Protein AF-A0A373VQF4-F1 (afdb_monomer_lite)

Structure (mmCIF, N/CA/C/O backbone):
data_AF-A0A373VQF4-F1
#
_entry.id   AF-A0A373VQF4-F1
#
loop_
_atom_site.group_PDB
_atom_site.id
_atom_site.type_symbol
_atom_site.label_atom_id
_atom_site.label_alt_id
_atom_site.label_comp_id
_atom_site.label_asym_id
_atom_site.label_entity_id
_atom_site.label_seq_id
_atom_site.pdbx_PDB_ins_code
_atom_site.Cartn_x
_atom_site.Cartn_y
_atom_site.Cartn_z
_atom_site.occupancy
_atom_site.B_iso_or_equiv
_atom_site.auth_seq_id
_atom_site.auth_comp_id
_atom_site.auth_asym_id
_atom_site.auth_atom_id
_atom_site.pdbx_PDB_model_num
ATOM 1 N N . MET A 1 1 ? 34.374 42.450 -34.327 1.00 39.16 1 MET A N 1
ATOM 2 C CA . MET A 1 1 ? 34.492 41.601 -33.119 1.00 39.16 1 MET A CA 1
ATOM 3 C C . MET A 1 1 ? 33.169 40.909 -32.715 1.00 39.16 1 MET A C 1
ATOM 5 O O . MET A 1 1 ? 33.020 40.541 -31.567 1.00 39.16 1 MET A O 1
ATOM 9 N N . PHE A 1 2 ? 32.215 40.661 -33.633 1.00 36.59 2 PHE A N 1
ATOM 10 C CA . PHE A 1 2 ? 30.869 40.136 -33.285 1.00 36.59 2 PHE A CA 1
ATOM 11 C C . PHE A 1 2 ? 30.451 38.847 -34.026 1.00 36.59 2 PHE A C 1
ATOM 13 O O . PHE A 1 2 ? 29.304 38.412 -33.944 1.00 36.59 2 PHE A O 1
ATOM 20 N N . ARG A 1 3 ? 31.378 38.209 -34.754 1.00 29.28 3 ARG A N 1
ATOM 21 C CA . ARG A 1 3 ? 31.129 36.941 -35.473 1.00 29.28 3 ARG A CA 1
ATOM 22 C C . ARG A 1 3 ? 31.629 35.690 -34.738 1.00 29.28 3 ARG A C 1
ATOM 24 O O . ARG A 1 3 ? 31.178 34.600 -35.061 1.00 29.28 3 ARG A O 1
ATOM 31 N N . TRP A 1 4 ? 32.490 35.844 -33.730 1.00 29.06 4 TRP A N 1
ATOM 32 C CA . TRP A 1 4 ? 33.035 34.728 -32.943 1.00 29.06 4 TRP A CA 1
ATOM 33 C C . TRP A 1 4 ? 32.180 34.370 -31.713 1.00 29.06 4 TRP A C 1
ATOM 35 O O . TRP A 1 4 ? 32.077 33.197 -31.372 1.00 29.06 4 TRP A O 1
ATOM 45 N N . ALA A 1 5 ? 31.469 35.336 -31.119 1.00 32.75 5 ALA A N 1
ATOM 46 C CA . ALA A 1 5 ? 30.633 35.106 -29.934 1.00 32.75 5 ALA A CA 1
ATOM 47 C C . ALA A 1 5 ? 29.388 34.231 -30.203 1.00 32.75 5 ALA A C 1
ATOM 49 O O . ALA A 1 5 ? 28.955 33.488 -29.329 1.00 32.75 5 ALA A O 1
ATOM 50 N N . ARG A 1 6 ? 28.837 34.247 -31.428 1.00 31.05 6 ARG A N 1
ATOM 51 C CA . ARG A 1 6 ? 27.674 33.412 -31.792 1.00 31.05 6 ARG A CA 1
ATOM 52 C C . ARG A 1 6 ? 28.012 31.934 -32.011 1.00 31.05 6 ARG A C 1
ATOM 54 O O . ARG A 1 6 ? 27.158 31.090 -31.777 1.00 31.05 6 ARG A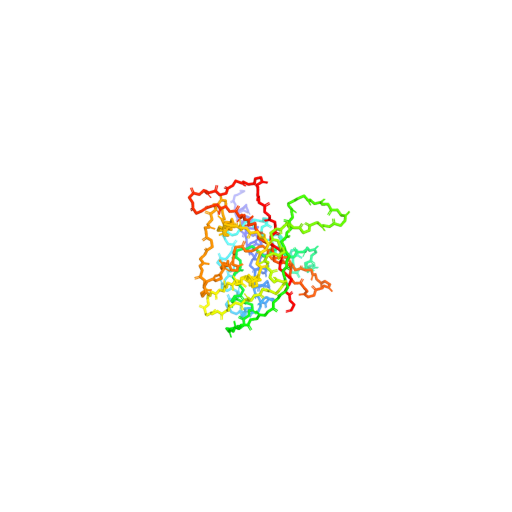 O 1
ATOM 61 N N . LYS A 1 7 ? 29.245 31.608 -32.419 1.00 35.50 7 LYS A N 1
ATOM 62 C CA . LYS A 1 7 ? 29.677 30.209 -32.590 1.00 35.50 7 LYS A CA 1
ATOM 63 C C . LYS A 1 7 ? 29.904 29.518 -31.241 1.00 35.50 7 LYS A C 1
ATOM 65 O O . LYS A 1 7 ? 29.550 28.358 -31.098 1.00 35.50 7 LYS A O 1
ATOM 70 N N . ALA A 1 8 ? 30.430 30.243 -30.251 1.00 34.53 8 ALA A N 1
ATOM 71 C CA . ALA A 1 8 ? 30.666 29.713 -28.908 1.00 34.53 8 ALA A CA 1
ATOM 72 C C . ALA A 1 8 ? 29.359 29.425 -28.143 1.00 34.53 8 ALA A C 1
ATOM 74 O O . ALA A 1 8 ? 29.249 28.385 -27.504 1.00 34.53 8 ALA A O 1
ATOM 75 N N . LEU A 1 9 ? 28.343 30.289 -28.273 1.00 38.09 9 LEU A N 1
ATOM 76 C CA . LEU A 1 9 ? 27.040 30.091 -27.620 1.00 38.09 9 LEU A CA 1
ATOM 77 C C . LEU A 1 9 ? 26.254 28.898 -28.206 1.00 38.09 9 LEU A C 1
ATOM 79 O O . LEU A 1 9 ? 25.601 28.168 -27.467 1.00 38.09 9 LEU A O 1
ATOM 83 N N . GLY A 1 10 ? 26.358 28.667 -29.522 1.00 37.56 10 GLY A N 1
ATOM 84 C CA . GLY A 1 10 ? 25.774 27.494 -30.193 1.00 37.56 10 GLY A CA 1
ATOM 85 C C . GLY A 1 10 ? 26.488 26.171 -29.878 1.00 37.56 10 GLY A C 1
ATOM 86 O O . GLY A 1 10 ? 25.874 25.113 -29.917 1.00 37.56 10 GLY A O 1
ATOM 87 N N . LEU A 1 11 ? 27.781 26.224 -29.541 1.00 41.25 11 LEU A N 1
ATOM 88 C CA . LEU A 1 11 ? 28.554 25.054 -29.108 1.00 41.25 11 LEU A CA 1
ATOM 89 C C . LEU A 1 11 ? 28.259 24.684 -27.649 1.00 41.25 11 LEU A C 1
ATOM 91 O O . LEU A 1 11 ? 28.109 23.508 -27.352 1.00 41.25 11 LEU A O 1
ATOM 95 N N . LEU A 1 12 ? 28.123 25.670 -26.755 1.00 42.12 12 LEU A N 1
ATOM 96 C CA . LEU A 1 12 ? 27.756 25.435 -25.350 1.00 42.12 12 LEU A CA 1
ATOM 97 C C . LEU A 1 12 ? 26.348 24.834 -25.221 1.00 42.12 12 LEU A C 1
ATOM 99 O O . LEU A 1 12 ? 26.176 23.833 -24.536 1.00 42.12 12 LEU A O 1
ATOM 103 N N . THR A 1 13 ? 25.377 25.371 -25.966 1.00 49.22 13 THR A N 1
ATOM 104 C CA . THR A 1 13 ? 24.003 24.836 -26.005 1.00 49.22 13 THR A CA 1
ATOM 105 C C . THR A 1 13 ? 23.923 23.448 -26.649 1.00 49.22 13 THR A C 1
ATOM 107 O O . THR A 1 13 ? 23.168 22.606 -26.177 1.00 49.22 13 THR A O 1
ATOM 110 N N . GLY A 1 14 ? 24.731 23.159 -27.678 1.00 51.09 14 GLY A N 1
ATOM 111 C CA . GLY A 1 14 ? 24.775 21.834 -28.312 1.00 51.09 14 GLY A CA 1
ATOM 112 C C . GLY A 1 14 ? 25.429 20.741 -27.455 1.00 51.09 14 GLY A C 1
ATOM 113 O O . GLY A 1 14 ? 24.992 19.593 -27.493 1.00 51.09 14 GLY A O 1
ATOM 114 N N . VAL A 1 15 ? 26.449 21.085 -26.661 1.00 54.16 15 VAL A N 1
ATOM 115 C CA . VAL A 1 15 ? 27.131 20.142 -25.751 1.00 54.16 15 VAL A CA 1
ATOM 116 C C . VAL A 1 15 ? 26.256 19.813 -24.539 1.00 54.16 15 VAL A C 1
ATOM 118 O O . VAL A 1 15 ? 26.199 18.660 -24.118 1.00 54.16 15 VAL A O 1
ATOM 121 N N . GLU A 1 16 ? 25.524 20.797 -24.018 1.00 55.59 16 GLU A N 1
ATOM 122 C CA . GLU A 1 16 ? 24.571 20.607 -22.922 1.00 55.59 16 GLU A CA 1
ATOM 123 C C . GLU A 1 16 ? 23.336 19.800 -23.363 1.00 55.59 16 GLU A C 1
ATOM 125 O O . GLU A 1 16 ? 22.899 18.898 -22.648 1.00 55.59 16 GLU A O 1
ATOM 130 N N . CYS A 1 17 ? 22.838 20.036 -24.583 1.00 58.56 17 CYS A N 1
ATOM 131 C CA . CYS A 1 17 ? 21.775 19.238 -25.204 1.00 58.56 17 CYS A CA 1
ATOM 132 C C . CYS A 1 17 ? 22.215 17.778 -25.404 1.00 58.56 17 CYS A C 1
ATOM 134 O O . CYS A 1 17 ? 21.507 16.861 -25.005 1.00 58.56 17 CYS A O 1
ATOM 136 N N . GLY A 1 18 ? 23.428 17.559 -25.931 1.00 63.81 18 GLY A N 1
ATOM 137 C CA . GLY A 1 18 ? 23.978 16.217 -26.147 1.00 63.81 18 GLY A CA 1
ATOM 138 C C . GLY A 1 18 ? 24.208 15.430 -24.855 1.00 63.81 18 GLY A C 1
ATOM 139 O O . GLY A 1 18 ? 23.952 14.230 -24.818 1.00 63.81 18 GLY A O 1
ATOM 140 N N . TYR A 1 19 ? 24.640 16.095 -23.780 1.00 75.25 19 TYR A N 1
ATOM 141 C CA . TYR A 1 19 ? 24.805 15.452 -22.474 1.00 75.25 19 TYR A CA 1
ATOM 142 C C . TYR A 1 19 ? 23.465 14.977 -21.903 1.00 75.25 19 TYR A C 1
ATOM 144 O O . TYR A 1 19 ? 23.340 13.832 -21.482 1.00 75.25 19 TYR A O 1
ATOM 152 N N . ARG A 1 20 ? 22.441 15.835 -21.943 1.00 82.31 20 ARG A N 1
ATOM 153 C CA . ARG A 1 20 ? 21.094 15.506 -21.454 1.00 82.31 20 ARG A CA 1
ATOM 154 C C . ARG A 1 20 ? 20.441 14.406 -22.287 1.00 82.31 20 ARG A C 1
ATOM 156 O O . ARG A 1 20 ? 19.848 13.494 -21.711 1.00 82.31 20 ARG A O 1
ATOM 163 N N . HIS A 1 21 ? 20.601 14.479 -23.607 1.00 85.81 21 HIS A N 1
ATOM 164 C CA . HIS A 1 21 ? 20.157 13.453 -24.542 1.00 85.81 21 HIS A CA 1
ATOM 165 C C . HIS A 1 21 ? 20.709 12.083 -24.160 1.00 85.81 21 HIS A C 1
ATOM 167 O O . HIS A 1 21 ? 19.970 11.116 -23.999 1.00 85.81 21 HIS A O 1
ATOM 173 N N . GLU A 1 22 ? 22.027 12.013 -23.990 1.00 81.00 22 GLU A N 1
ATOM 174 C CA . GLU A 1 22 ? 22.720 10.759 -23.744 1.00 81.00 22 GLU A CA 1
ATOM 175 C C . GLU A 1 22 ? 22.360 10.194 -22.366 1.00 81.00 22 GLU A C 1
ATOM 177 O O . GLU A 1 22 ? 22.073 9.005 -22.254 1.00 81.00 22 GLU A O 1
ATOM 182 N N . THR A 1 23 ? 22.247 11.048 -21.345 1.00 81.81 23 THR A N 1
ATOM 183 C CA . THR A 1 23 ? 21.771 10.657 -20.012 1.00 81.81 23 THR A CA 1
ATOM 184 C C . THR A 1 23 ? 20.399 9.986 -20.061 1.00 81.81 23 THR A C 1
ATOM 186 O O . THR A 1 23 ? 20.226 8.909 -19.488 1.00 81.81 23 THR A O 1
ATOM 189 N N . PHE A 1 24 ? 19.416 10.588 -20.739 1.00 85.00 24 PHE A N 1
ATOM 190 C CA . PHE A 1 24 ? 18.074 10.006 -20.817 1.00 85.00 24 PHE A CA 1
ATOM 191 C C . PHE A 1 24 ? 18.017 8.793 -21.739 1.00 85.00 24 PHE A C 1
ATOM 193 O O . PHE A 1 24 ? 17.373 7.811 -21.388 1.00 85.00 24 PHE A O 1
ATOM 200 N N . ALA A 1 25 ? 18.718 8.805 -22.873 1.00 84.81 25 ALA A N 1
ATOM 201 C CA . ALA A 1 25 ? 18.734 7.669 -23.788 1.00 84.81 25 ALA A CA 1
ATOM 202 C C . ALA A 1 25 ? 19.363 6.431 -23.131 1.00 84.81 25 ALA A C 1
ATOM 204 O O . ALA A 1 25 ? 18.856 5.322 -23.303 1.00 84.81 25 ALA A O 1
ATOM 205 N N . GLN A 1 26 ? 20.445 6.610 -22.366 1.00 78.25 26 GLN A N 1
ATOM 206 C CA . GLN A 1 26 ? 21.085 5.535 -21.606 1.00 78.25 26 GLN A CA 1
ATOM 207 C C . GLN A 1 26 ? 20.204 5.058 -20.455 1.00 78.25 26 GLN A C 1
ATOM 209 O O . GLN A 1 26 ? 20.060 3.854 -20.265 1.00 78.25 26 GLN A O 1
ATOM 214 N N . PHE A 1 27 ? 19.568 5.978 -19.727 1.00 81.50 27 PHE A N 1
ATOM 215 C CA . PHE A 1 27 ? 18.620 5.626 -18.673 1.00 81.50 27 PHE A CA 1
ATOM 216 C C . PHE A 1 27 ? 17.425 4.825 -19.209 1.00 81.50 27 PHE A C 1
ATOM 218 O O . PHE A 1 27 ? 17.099 3.776 -18.662 1.00 81.50 27 PHE A O 1
ATOM 225 N N . LEU A 1 28 ? 16.802 5.275 -20.301 1.00 84.56 28 LEU A N 1
ATOM 226 C CA . LEU A 1 28 ? 15.652 4.612 -20.919 1.00 84.56 28 LEU A CA 1
ATOM 227 C C . LEU A 1 28 ? 16.020 3.212 -21.432 1.00 84.56 28 LEU A C 1
ATOM 229 O O . LEU A 1 28 ? 15.289 2.254 -21.190 1.00 84.56 28 LEU A O 1
ATOM 233 N N . GLN A 1 29 ? 17.192 3.065 -22.055 1.00 79.69 29 GLN A N 1
ATOM 234 C CA . GLN A 1 29 ? 17.716 1.751 -22.444 1.00 79.69 29 GLN A CA 1
ATOM 235 C C . GLN A 1 29 ? 18.011 0.862 -21.233 1.00 79.69 29 GLN A C 1
ATOM 237 O O . GLN A 1 29 ? 17.707 -0.328 -21.260 1.00 79.69 29 GLN A O 1
ATOM 242 N N . PHE A 1 30 ? 18.557 1.433 -20.156 1.00 75.62 30 PHE A N 1
ATOM 243 C CA . PHE A 1 30 ? 18.819 0.710 -18.914 1.00 75.62 30 PHE A CA 1
ATOM 244 C C . PHE A 1 30 ? 17.533 0.151 -18.289 1.00 75.62 30 PHE A C 1
ATOM 246 O O . PHE A 1 30 ? 17.532 -0.982 -17.816 1.00 75.62 30 PHE A O 1
ATOM 253 N N . VAL A 1 31 ? 16.426 0.900 -18.326 1.00 77.81 31 VAL A N 1
ATOM 254 C CA . VAL A 1 31 ? 15.118 0.425 -17.836 1.00 77.81 31 VAL A CA 1
ATOM 255 C C . VAL A 1 31 ? 14.361 -0.454 -18.847 1.00 77.81 31 VAL A C 1
ATOM 257 O O . VAL A 1 31 ? 13.232 -0.851 -18.575 1.00 77.81 31 VAL A O 1
ATOM 260 N N . GLY A 1 32 ? 14.976 -0.798 -19.986 1.00 77.88 32 GLY A N 1
ATOM 261 C CA . GLY A 1 32 ? 14.461 -1.784 -20.944 1.00 77.88 32 GLY A CA 1
ATOM 262 C C . GLY A 1 32 ? 13.734 -1.216 -22.168 1.00 77.88 32 GLY A C 1
ATOM 263 O O . GLY A 1 32 ? 13.177 -1.987 -22.948 1.00 77.88 32 GLY A O 1
ATOM 264 N N . VAL A 1 33 ? 13.738 0.104 -22.375 1.00 87.25 33 VAL A N 1
ATOM 265 C CA . VAL A 1 33 ? 13.168 0.718 -23.584 1.00 87.25 33 VAL A CA 1
ATOM 266 C C . VAL A 1 33 ? 14.065 0.423 -24.790 1.00 87.25 33 VAL A C 1
ATOM 268 O O . VAL A 1 33 ? 15.290 0.536 -24.722 1.00 87.25 33 VAL A O 1
ATOM 271 N N . GLY A 1 34 ? 13.453 0.059 -25.920 1.00 81.81 34 GLY A N 1
ATOM 272 C CA . GLY A 1 34 ? 14.171 -0.181 -27.173 1.00 81.81 34 GLY A CA 1
ATOM 273 C C . GLY A 1 34 ? 14.982 1.043 -27.614 1.00 81.81 34 GLY A C 1
ATOM 274 O O . GLY A 1 34 ? 14.533 2.173 -27.460 1.00 81.81 34 GLY A O 1
ATOM 275 N N . SER A 1 35 ? 16.174 0.824 -28.178 1.00 86.19 35 SER A N 1
ATOM 276 C CA . SER A 1 35 ? 17.150 1.893 -28.464 1.00 86.19 35 SER A CA 1
ATOM 277 C C . SER A 1 35 ? 16.586 3.051 -29.303 1.00 86.19 35 SER A C 1
ATOM 279 O O . SER A 1 35 ? 16.851 4.211 -29.002 1.00 86.19 35 SER A O 1
ATOM 281 N N . GLU A 1 36 ? 15.769 2.757 -30.317 1.00 89.12 36 GLU A N 1
ATOM 282 C CA . GLU A 1 36 ? 15.143 3.779 -31.167 1.00 89.12 36 GLU A CA 1
ATOM 283 C C . GLU A 1 36 ? 14.151 4.642 -30.374 1.00 89.12 36 GLU A C 1
ATOM 285 O O . GLU A 1 36 ? 14.297 5.863 -30.319 1.00 89.12 36 GLU A O 1
ATOM 290 N N . THR A 1 37 ? 13.225 4.004 -29.653 1.00 87.88 37 THR A N 1
ATOM 291 C CA . THR A 1 37 ? 12.258 4.672 -28.770 1.00 87.88 37 THR A CA 1
ATOM 292 C C . THR A 1 37 ? 12.953 5.480 -27.675 1.00 87.88 37 THR A C 1
ATOM 294 O O . THR A 1 37 ? 12.609 6.634 -27.442 1.00 87.88 37 THR A O 1
ATOM 297 N N . ALA A 1 38 ? 13.995 4.920 -27.058 1.00 88.12 38 ALA A N 1
ATOM 298 C CA . ALA A 1 38 ? 14.754 5.578 -26.003 1.00 88.12 38 ALA A CA 1
ATOM 299 C C . ALA A 1 38 ? 15.417 6.875 -26.484 1.00 88.12 38 ALA A C 1
ATOM 301 O O . ALA A 1 38 ? 15.441 7.864 -25.754 1.00 88.12 38 ALA A O 1
ATOM 302 N N . ARG A 1 39 ? 15.948 6.897 -27.712 1.00 87.69 39 ARG A N 1
ATOM 303 C CA . ARG A 1 39 ? 16.552 8.105 -28.290 1.00 87.69 39 ARG A CA 1
ATOM 304 C C . ARG A 1 39 ? 15.504 9.151 -28.648 1.00 87.69 39 ARG A C 1
ATOM 306 O O . ARG A 1 39 ? 15.720 10.333 -28.385 1.00 87.69 39 ARG A O 1
ATOM 313 N N . GLU A 1 40 ? 14.378 8.741 -29.224 1.00 88.94 40 GLU A N 1
ATOM 314 C CA . GLU A 1 40 ? 13.290 9.675 -29.523 1.00 88.94 40 GLU A CA 1
ATOM 315 C C . GLU A 1 40 ? 12.715 10.315 -28.258 1.00 88.94 40 GLU A C 1
ATOM 317 O O . GLU A 1 40 ? 12.516 11.531 -28.210 1.00 88.94 40 GLU A O 1
ATOM 322 N N . ASP A 1 41 ? 12.488 9.516 -27.219 1.00 87.38 41 ASP A N 1
ATOM 323 C CA . ASP A 1 41 ? 11.943 9.999 -25.955 1.00 87.38 41 ASP A CA 1
ATOM 324 C C . ASP A 1 41 ? 12.955 10.854 -25.192 1.00 87.38 41 ASP A C 1
ATOM 326 O O . ASP A 1 41 ? 12.585 11.900 -24.660 1.00 87.38 41 ASP A O 1
ATOM 330 N N . ALA A 1 42 ? 14.247 10.515 -25.235 1.00 87.38 42 ALA A N 1
ATOM 331 C CA . ALA A 1 42 ? 15.304 11.366 -24.695 1.00 87.38 42 ALA A CA 1
ATOM 332 C C . ALA A 1 42 ? 15.315 12.761 -25.340 1.00 87.38 42 ALA A C 1
ATOM 334 O O . ALA A 1 42 ? 15.362 13.758 -24.619 1.00 87.38 42 ALA A O 1
ATOM 335 N N . CYS A 1 43 ? 15.169 12.844 -26.669 1.00 85.62 43 CYS A N 1
ATOM 336 C CA . CYS A 1 43 ? 15.023 14.119 -27.383 1.00 85.62 43 CYS A CA 1
ATOM 337 C C . CYS A 1 43 ? 13.804 14.931 -26.917 1.00 85.62 43 CYS A C 1
ATOM 339 O O . CYS A 1 43 ? 13.843 16.159 -26.895 1.00 85.62 43 CYS A O 1
ATOM 341 N N . ARG A 1 44 ? 12.699 14.274 -26.548 1.00 85.56 44 ARG A N 1
ATOM 342 C CA . ARG A 1 44 ? 11.506 14.964 -26.024 1.00 85.56 44 ARG A CA 1
ATOM 343 C C . ARG A 1 44 ? 11.730 15.439 -24.585 1.00 85.56 44 ARG A C 1
ATOM 345 O O . ARG A 1 44 ? 11.319 16.540 -24.225 1.00 85.56 44 ARG A O 1
ATOM 352 N N . MET A 1 45 ? 12.402 14.628 -23.771 1.00 83.38 45 MET A N 1
ATOM 353 C CA . MET A 1 45 ? 12.643 14.889 -22.349 1.00 83.38 45 MET A CA 1
ATOM 354 C C . MET A 1 45 ? 13.716 15.957 -22.105 1.00 83.38 45 MET A C 1
ATOM 356 O O . MET A 1 45 ? 13.587 16.759 -21.175 1.00 83.38 45 MET A O 1
ATOM 360 N N . GLU A 1 46 ? 14.762 16.010 -22.934 1.00 78.38 46 GLU A N 1
ATOM 361 C CA . GLU A 1 46 ? 15.917 16.891 -22.722 1.00 78.38 46 GLU A CA 1
ATOM 362 C C . GLU A 1 46 ? 15.559 18.383 -22.689 1.00 78.38 46 GLU A C 1
ATOM 364 O O . GLU A 1 46 ? 16.276 19.160 -22.066 1.00 78.38 46 GLU A O 1
ATOM 369 N N . HIS A 1 47 ? 14.433 18.787 -23.285 1.00 77.12 47 HIS A N 1
ATOM 370 C CA . HIS A 1 47 ? 13.978 20.181 -23.305 1.00 77.12 47 HIS A CA 1
ATOM 371 C C . HIS A 1 47 ? 12.996 20.550 -22.185 1.00 77.12 47 HIS A C 1
ATOM 373 O O . HIS A 1 47 ? 12.758 21.735 -21.957 1.00 77.12 47 HIS A O 1
ATOM 379 N N . ILE A 1 48 ? 12.415 19.563 -21.499 1.00 80.69 48 ILE A N 1
ATOM 380 C CA . ILE A 1 48 ? 11.312 19.772 -20.544 1.00 80.69 48 ILE A CA 1
ATOM 381 C C . ILE A 1 48 ? 11.794 19.622 -19.099 1.00 80.69 48 ILE A C 1
ATOM 383 O O . ILE A 1 48 ? 11.322 20.311 -18.197 1.00 80.69 48 ILE A O 1
ATOM 387 N N . VAL A 1 49 ? 12.730 18.705 -18.872 1.00 78.81 49 VAL A N 1
ATOM 388 C CA . VAL A 1 49 ? 13.115 18.272 -17.527 1.00 78.81 49 VAL A CA 1
ATOM 389 C C . VAL A 1 49 ? 14.022 19.310 -16.834 1.00 78.81 49 VAL A C 1
ATOM 391 O O . VAL A 1 49 ? 14.719 20.077 -17.496 1.00 78.81 49 VAL A O 1
ATOM 394 N N . SER A 1 50 ? 14.025 19.381 -15.501 1.00 82.81 50 SER A N 1
ATOM 395 C CA . SER A 1 50 ? 14.908 20.295 -14.758 1.00 82.81 50 SER A CA 1
ATOM 396 C C . SER A 1 50 ? 16.356 19.781 -14.704 1.00 82.81 50 SER A C 1
ATOM 398 O O . SER A 1 50 ? 16.610 18.581 -14.831 1.00 82.81 50 SER A O 1
ATOM 400 N N . GLU A 1 51 ? 17.322 20.675 -14.469 1.00 75.50 51 GLU A N 1
ATOM 401 C CA . GLU A 1 51 ? 18.724 20.280 -14.238 1.00 75.50 51 GLU A CA 1
ATOM 402 C C . GLU A 1 51 ? 18.877 19.342 -13.035 1.00 75.50 51 GLU A C 1
ATOM 404 O O . GLU A 1 51 ? 19.688 18.416 -13.063 1.00 75.50 51 GLU A O 1
ATOM 409 N N . GLU A 1 52 ? 18.075 19.550 -11.987 1.00 76.38 52 GLU A N 1
ATOM 410 C CA . GLU A 1 52 ? 18.082 18.703 -10.796 1.00 76.38 52 GLU A CA 1
ATOM 411 C C . GLU A 1 52 ? 17.751 17.252 -11.150 1.00 76.38 52 GLU A C 1
ATOM 413 O O . GLU A 1 52 ? 18.491 16.341 -10.776 1.00 76.38 52 GLU A O 1
ATOM 418 N N . THR A 1 53 ? 16.688 17.035 -11.925 1.00 76.31 53 THR A N 1
ATOM 419 C CA . THR A 1 53 ? 16.280 15.698 -12.356 1.00 76.31 53 THR A CA 1
ATOM 420 C C . THR A 1 53 ? 17.327 15.059 -13.267 1.00 76.31 53 THR A C 1
ATOM 422 O O . THR A 1 53 ? 17.671 13.898 -13.056 1.00 76.31 53 THR A O 1
ATOM 425 N N . VAL A 1 54 ? 17.899 15.804 -14.224 1.00 79.94 54 VAL A N 1
ATOM 426 C CA . VAL A 1 54 ? 18.997 15.302 -15.076 1.00 79.94 54 VAL A CA 1
ATOM 427 C C . VAL A 1 54 ? 20.163 14.826 -14.215 1.00 79.94 54 VAL A C 1
ATOM 429 O O . VAL A 1 54 ? 20.677 13.730 -14.426 1.00 79.94 54 VAL A O 1
ATOM 432 N N . ARG A 1 55 ? 20.561 15.615 -13.211 1.00 75.81 55 ARG A N 1
ATOM 433 C CA . ARG A 1 55 ? 21.664 15.264 -12.313 1.00 75.81 55 ARG A CA 1
ATOM 434 C C . ARG A 1 55 ? 21.377 13.988 -11.525 1.00 75.81 55 ARG A C 1
ATOM 436 O O . ARG A 1 55 ? 22.277 13.166 -11.376 1.00 75.81 55 ARG A O 1
ATOM 443 N N . GLN A 1 56 ? 20.149 13.798 -11.040 1.00 73.94 56 GLN A N 1
ATOM 444 C CA . GLN A 1 56 ? 19.787 12.570 -10.324 1.00 73.94 56 GLN A CA 1
ATOM 445 C C . GLN A 1 56 ? 19.780 11.344 -11.241 1.00 73.94 56 GLN A C 1
ATOM 447 O O . GLN A 1 56 ? 20.296 10.298 -10.852 1.00 73.94 56 GLN A O 1
ATOM 452 N N . VAL A 1 57 ? 19.294 11.478 -12.478 1.00 78.56 57 VAL A N 1
ATOM 453 C CA . VAL A 1 57 ? 19.364 10.400 -13.478 1.00 78.56 57 VAL A CA 1
ATOM 454 C C . VAL A 1 57 ? 20.817 10.078 -13.833 1.00 78.56 57 VAL A C 1
ATOM 456 O O . VAL A 1 57 ? 21.193 8.910 -13.850 1.00 78.56 57 VAL A O 1
ATOM 459 N N . CYS A 1 58 ? 21.674 11.088 -14.022 1.00 71.81 58 CYS A N 1
ATOM 460 C CA . CYS A 1 58 ? 23.112 10.883 -14.208 1.00 71.81 58 CYS A CA 1
ATOM 461 C C . CYS A 1 58 ? 23.738 10.131 -13.032 1.00 71.81 58 CYS A C 1
ATOM 463 O O . CYS A 1 58 ? 24.528 9.213 -13.242 1.00 71.81 58 CYS A O 1
ATOM 465 N N . ASN A 1 59 ? 23.408 10.514 -11.797 1.00 69.44 59 ASN A N 1
ATOM 466 C CA . ASN A 1 59 ? 23.937 9.843 -10.615 1.00 69.44 59 ASN A CA 1
ATOM 467 C C . ASN A 1 59 ? 23.497 8.375 -10.573 1.00 69.44 59 ASN A C 1
ATOM 469 O O . ASN A 1 59 ? 24.323 7.500 -10.330 1.00 69.44 59 ASN A O 1
ATOM 473 N N . PHE A 1 60 ? 22.228 8.107 -10.880 1.00 67.75 60 PHE A N 1
ATOM 474 C CA . PHE A 1 60 ? 21.678 6.757 -10.960 1.00 67.75 60 PHE A CA 1
ATOM 475 C C . PHE A 1 60 ? 22.388 5.900 -12.018 1.00 67.75 60 PHE A C 1
ATOM 477 O O . PHE A 1 60 ? 22.807 4.785 -11.720 1.00 67.75 60 PHE A O 1
ATOM 484 N N . VAL A 1 61 ? 22.562 6.422 -13.238 1.00 70.62 61 VAL A N 1
ATOM 485 C CA . VAL A 1 61 ? 23.206 5.694 -14.346 1.00 70.62 61 VAL A CA 1
ATOM 486 C C . VAL A 1 61 ? 24.679 5.405 -14.043 1.00 70.62 61 VAL A C 1
ATOM 488 O O . VAL A 1 61 ? 25.156 4.307 -14.316 1.00 70.62 61 VAL A O 1
ATOM 491 N N . ASN A 1 62 ? 25.401 6.365 -13.458 1.00 63.69 62 ASN A N 1
ATOM 492 C CA . ASN A 1 62 ? 26.847 6.242 -13.248 1.00 63.69 62 ASN A CA 1
ATOM 493 C C . ASN A 1 62 ? 27.232 5.483 -11.972 1.00 63.69 62 ASN A C 1
ATOM 495 O O . ASN A 1 62 ? 28.281 4.842 -11.943 1.00 63.69 62 ASN A O 1
ATOM 499 N N . TYR A 1 63 ? 26.423 5.568 -10.913 1.00 60.66 63 TYR A N 1
ATOM 500 C CA . TYR A 1 63 ? 26.785 5.056 -9.585 1.00 60.66 63 TYR A CA 1
ATOM 501 C C . TYR A 1 63 ? 25.802 4.007 -9.038 1.00 60.66 63 TYR A C 1
ATOM 503 O O . TYR A 1 63 ? 26.062 3.424 -7.985 1.00 60.66 63 TYR A O 1
ATOM 511 N N . GLY A 1 64 ? 24.700 3.726 -9.744 1.00 56.41 64 GLY A N 1
ATOM 512 C CA . GLY A 1 64 ? 23.590 2.930 -9.218 1.00 56.41 64 GLY A CA 1
ATOM 513 C C . GLY A 1 64 ? 22.838 3.662 -8.096 1.00 56.41 64 GLY A C 1
ATOM 514 O O . GLY A 1 64 ? 23.163 4.796 -7.749 1.00 56.41 64 GLY A O 1
ATOM 515 N N . GLU A 1 65 ? 21.807 3.044 -7.506 1.00 56.16 65 GLU A N 1
ATOM 516 C CA . GLU A 1 65 ? 21.076 3.702 -6.408 1.00 56.16 65 GLU A CA 1
ATOM 517 C C . GLU A 1 65 ? 21.785 3.554 -5.079 1.00 56.16 65 GLU A C 1
ATOM 519 O O . GLU A 1 65 ? 22.040 2.456 -4.581 1.00 56.16 65 GLU A O 1
ATOM 524 N N . THR A 1 66 ? 22.007 4.698 -4.464 1.00 48.00 66 THR A N 1
ATOM 525 C CA . THR A 1 66 ? 22.460 4.848 -3.088 1.00 48.00 66 THR A CA 1
ATOM 526 C C . THR A 1 66 ? 21.307 5.029 -2.099 1.00 48.00 66 THR A C 1
ATOM 528 O O . THR A 1 66 ? 21.567 5.253 -0.921 1.00 48.00 66 THR A O 1
ATOM 531 N N . PHE A 1 67 ? 20.047 4.910 -2.535 1.00 50.91 67 PHE A N 1
ATOM 532 C CA . PHE A 1 67 ? 18.874 5.230 -1.720 1.00 50.91 67 PHE A CA 1
ATOM 533 C C . PHE A 1 67 ? 17.819 4.119 -1.741 1.00 50.91 67 PHE A C 1
ATOM 535 O O . PHE A 1 67 ? 17.619 3.450 -2.755 1.00 50.91 67 PHE A O 1
ATOM 542 N N . GLU A 1 68 ? 17.159 3.945 -0.595 1.00 53.22 68 GLU A N 1
ATOM 543 C CA . GLU A 1 68 ? 15.879 3.252 -0.442 1.00 53.22 68 GLU A CA 1
ATOM 544 C C . GLU A 1 68 ? 14.879 3.795 -1.475 1.00 53.22 68 GLU A C 1
ATOM 546 O O . GLU A 1 68 ? 14.717 5.013 -1.611 1.00 53.22 68 GLU A O 1
ATOM 551 N N . ARG A 1 69 ? 14.245 2.908 -2.253 1.00 62.97 69 ARG A N 1
ATOM 552 C CA . ARG A 1 69 ? 13.219 3.331 -3.215 1.00 62.97 69 ARG A CA 1
ATOM 553 C C . ARG A 1 69 ? 11.903 3.465 -2.467 1.00 62.97 69 ARG A C 1
ATOM 555 O O . ARG A 1 69 ? 11.347 2.452 -2.062 1.00 62.97 69 ARG A O 1
ATOM 562 N N . VAL A 1 70 ? 11.399 4.689 -2.344 1.00 63.47 70 VAL A N 1
ATOM 563 C CA . VAL A 1 70 ? 10.023 4.948 -1.909 1.00 63.47 70 VAL A CA 1
ATOM 564 C C . VAL A 1 70 ? 9.151 5.118 -3.154 1.00 63.47 70 VAL A C 1
ATOM 566 O O . VAL A 1 70 ? 9.291 6.099 -3.887 1.00 63.47 70 VAL A O 1
ATOM 569 N N . LEU A 1 71 ? 8.270 4.158 -3.415 1.00 68.25 71 LEU A N 1
ATOM 570 C CA . LEU A 1 71 ? 7.248 4.220 -4.453 1.00 68.25 71 LEU A CA 1
ATOM 571 C C . LEU A 1 71 ? 5.963 4.773 -3.833 1.00 68.25 71 LEU A C 1
ATOM 573 O O . LEU A 1 71 ? 5.367 4.158 -2.955 1.00 68.25 71 LEU A O 1
ATOM 577 N N . ARG A 1 72 ? 5.537 5.947 -4.296 1.00 73.06 72 ARG A N 1
ATOM 578 C CA . ARG A 1 72 ? 4.262 6.571 -3.914 1.00 73.06 72 ARG A CA 1
ATOM 579 C C . ARG A 1 72 ? 3.309 6.486 -5.095 1.00 73.06 72 ARG A C 1
ATOM 581 O O . ARG A 1 72 ? 3.773 6.577 -6.234 1.00 73.06 72 ARG A O 1
ATOM 588 N N . TYR A 1 73 ? 2.008 6.365 -4.836 1.00 69.75 73 TYR A N 1
ATOM 589 C CA . TYR A 1 73 ? 0.973 6.416 -5.879 1.00 69.75 73 TYR A CA 1
ATOM 590 C C . TYR A 1 73 ? 1.200 5.398 -7.008 1.00 69.75 73 TYR A C 1
ATOM 592 O O . TYR A 1 73 ? 0.912 5.662 -8.174 1.00 69.75 73 TYR A O 1
ATOM 600 N N . THR A 1 74 ? 1.809 4.258 -6.673 1.00 75.62 74 THR A N 1
ATOM 601 C CA . THR A 1 74 ? 2.111 3.187 -7.623 1.00 75.62 74 THR A CA 1
ATOM 602 C C . THR A 1 74 ? 1.170 2.033 -7.344 1.00 75.62 74 THR A C 1
ATOM 604 O O . THR A 1 74 ? 1.264 1.412 -6.291 1.00 75.62 74 THR A O 1
ATOM 607 N N . ASP A 1 75 ? 0.287 1.739 -8.294 1.00 82.94 75 ASP A N 1
ATOM 608 C CA . ASP A 1 75 ? -0.599 0.584 -8.192 1.00 82.94 75 ASP A CA 1
ATOM 609 C C . ASP A 1 75 ? 0.196 -0.723 -8.375 1.00 82.94 75 ASP A C 1
ATOM 611 O O . ASP A 1 75 ? 1.070 -0.837 -9.243 1.00 82.94 75 ASP A O 1
ATOM 615 N N . LEU A 1 76 ? -0.094 -1.735 -7.559 1.00 84.94 76 LEU A N 1
ATOM 616 C CA . LEU A 1 76 ? 0.626 -3.008 -7.601 1.00 84.94 76 LEU A CA 1
ATOM 617 C C . LEU A 1 76 ? 0.314 -3.853 -8.849 1.00 84.94 76 LEU A C 1
ATOM 619 O O . LEU A 1 76 ? 1.074 -4.778 -9.142 1.00 84.94 76 LEU A O 1
ATOM 623 N N . SER A 1 77 ? -0.698 -3.510 -9.654 1.00 83.75 77 SER A N 1
ATOM 624 C CA . SER A 1 77 ? -0.953 -4.141 -10.963 1.00 83.75 77 SER A CA 1
ATOM 625 C C . SER A 1 77 ? 0.169 -3.918 -11.981 1.00 83.75 77 SER A C 1
ATOM 627 O O . SER A 1 77 ? 0.323 -4.708 -12.908 1.00 83.75 77 SER A O 1
ATOM 629 N N . TYR A 1 78 ? 1.027 -2.909 -11.786 1.00 79.62 78 TYR A N 1
ATOM 630 C CA . TYR A 1 78 ? 2.244 -2.742 -12.593 1.00 79.62 78 TYR A CA 1
ATOM 631 C C . TYR A 1 78 ? 3.357 -3.738 -12.225 1.00 79.62 78 TYR A C 1
ATOM 633 O O . TYR A 1 78 ? 4.376 -3.813 -12.914 1.00 79.62 78 TYR A O 1
ATOM 641 N N . ARG A 1 79 ? 3.207 -4.462 -11.108 1.00 78.44 79 ARG A N 1
ATOM 642 C CA . ARG A 1 79 ? 4.241 -5.321 -10.505 1.00 78.44 79 ARG A CA 1
ATOM 643 C C . ARG A 1 79 ? 3.814 -6.784 -10.434 1.00 78.44 79 ARG A C 1
ATOM 645 O O . ARG A 1 79 ? 4.664 -7.659 -10.577 1.00 78.44 79 ARG A O 1
ATOM 652 N N . TYR A 1 80 ? 2.527 -7.037 -10.236 1.00 84.50 80 TYR A N 1
ATOM 653 C CA . TYR A 1 80 ? 1.947 -8.368 -10.115 1.00 84.50 80 TYR A CA 1
ATOM 654 C C . TYR A 1 80 ? 1.057 -8.685 -11.314 1.00 84.50 80 TYR A C 1
ATOM 656 O O . TYR A 1 80 ? 0.402 -7.808 -11.874 1.00 84.50 80 TYR A O 1
ATOM 664 N N . ALA A 1 81 ? 1.033 -9.957 -11.709 1.00 90.00 81 ALA A N 1
ATOM 665 C CA . ALA A 1 81 ? 0.063 -10.428 -12.688 1.00 90.00 81 ALA A CA 1
ATOM 666 C C . ALA A 1 81 ? -1.350 -10.417 -12.071 1.00 90.00 81 ALA A C 1
ATOM 668 O O . ALA A 1 81 ? -1.476 -10.501 -10.848 1.00 90.00 81 ALA A O 1
ATOM 669 N N . PRO A 1 82 ? -2.417 -10.355 -12.885 1.00 95.19 82 PRO A N 1
ATOM 670 C CA . PRO A 1 82 ? -3.774 -10.484 -12.371 1.00 95.19 82 PRO A CA 1
ATOM 671 C C . PRO A 1 82 ? -3.960 -11.776 -11.561 1.00 95.19 82 PRO A C 1
ATOM 673 O O . PRO A 1 82 ? -3.581 -12.859 -12.019 1.00 95.19 82 PRO A O 1
ATOM 676 N N . GLY A 1 83 ? -4.536 -11.664 -10.364 1.00 96.00 83 GLY A N 1
ATOM 677 C CA . GLY A 1 83 ? -4.669 -12.768 -9.417 1.00 96.00 83 GLY A CA 1
ATOM 678 C C . GLY A 1 83 ? -4.846 -12.323 -7.965 1.00 96.00 83 GLY A C 1
ATOM 679 O O . GLY A 1 83 ? -4.923 -11.132 -7.664 1.00 96.00 83 GLY A O 1
ATOM 680 N N . ASP A 1 84 ? -4.900 -13.311 -7.071 1.00 96.06 84 ASP A N 1
ATOM 681 C CA . ASP A 1 84 ? -5.042 -13.126 -5.627 1.00 96.06 84 ASP A CA 1
ATOM 682 C C . ASP A 1 84 ? -3.745 -13.515 -4.909 1.00 96.06 84 ASP A C 1
ATOM 684 O O . ASP A 1 84 ? -3.221 -14.617 -5.101 1.00 96.06 84 ASP A O 1
ATOM 688 N N . TYR A 1 85 ? -3.253 -12.631 -4.046 1.00 94.75 85 TYR A N 1
ATOM 689 C CA . TYR A 1 85 ? -2.036 -12.825 -3.258 1.00 94.75 85 TYR A CA 1
ATOM 690 C C . TYR A 1 85 ? -2.330 -12.621 -1.772 1.00 94.75 85 TYR A C 1
ATOM 692 O O . TYR A 1 85 ? -3.270 -11.915 -1.411 1.00 94.75 85 TYR A O 1
ATOM 700 N N . VAL A 1 86 ? -1.535 -13.240 -0.899 1.00 95.25 86 VAL A N 1
ATOM 701 C CA . VAL A 1 86 ? -1.671 -13.106 0.559 1.00 95.25 86 VAL A CA 1
ATOM 702 C C . VAL A 1 86 ? -0.367 -12.585 1.133 1.00 95.25 86 VAL A C 1
ATOM 704 O O . VAL A 1 86 ? 0.693 -13.151 0.870 1.00 95.25 86 VAL A O 1
ATOM 707 N N . PHE A 1 87 ? -0.479 -11.537 1.938 1.00 95.00 87 PHE A N 1
ATOM 708 C CA . PHE A 1 87 ? 0.623 -10.870 2.614 1.00 95.00 87 PHE A CA 1
ATOM 709 C C . PHE A 1 87 ? 0.348 -10.765 4.111 1.00 95.00 87 PHE A C 1
ATOM 711 O O . PHE A 1 87 ? -0.752 -11.079 4.572 1.00 95.00 87 PHE A O 1
ATOM 718 N N . LEU A 1 88 ? 1.349 -10.326 4.871 1.00 94.31 88 LEU A N 1
ATOM 719 C CA . LEU A 1 88 ? 1.187 -10.031 6.291 1.00 94.31 88 LEU A CA 1
ATOM 720 C C . LEU A 1 88 ? 0.948 -8.542 6.488 1.00 94.31 88 LEU A C 1
ATOM 722 O O . LEU A 1 88 ? 1.533 -7.726 5.779 1.00 94.31 88 LEU A O 1
ATOM 726 N N . MET A 1 89 ? 0.124 -8.200 7.471 1.00 95.12 89 MET A N 1
ATOM 727 C CA . MET A 1 89 ? -0.125 -6.824 7.869 1.00 95.12 89 MET A CA 1
ATOM 728 C C . MET A 1 89 ? -0.055 -6.633 9.381 1.00 95.12 89 MET A C 1
ATOM 730 O O . MET A 1 89 ? -0.231 -7.571 10.163 1.00 95.12 89 MET A O 1
ATOM 734 N N . GLY A 1 90 ? 0.195 -5.391 9.781 1.00 94.44 90 GLY A N 1
ATOM 735 C CA . GLY A 1 90 ? 0.141 -4.929 11.157 1.00 94.44 90 GLY A CA 1
ATOM 736 C C . GLY A 1 90 ? -0.520 -3.558 11.239 1.00 94.44 90 GLY A C 1
ATOM 737 O O . GLY A 1 90 ? -0.242 -2.680 10.428 1.00 94.44 90 GLY A O 1
ATOM 738 N N . ILE A 1 91 ? -1.376 -3.351 12.243 1.00 94.94 91 ILE A N 1
ATOM 739 C CA . ILE A 1 91 ? -1.926 -2.025 12.553 1.00 94.94 91 ILE A CA 1
ATOM 740 C C . ILE A 1 91 ? -1.233 -1.504 13.809 1.00 94.94 91 ILE A C 1
ATOM 742 O O . ILE A 1 91 ? -1.325 -2.111 14.876 1.00 94.94 91 ILE A O 1
ATOM 746 N N . TYR A 1 92 ? -0.555 -0.367 13.702 1.00 92.38 92 TYR A N 1
ATOM 747 C CA . TYR A 1 92 ? 0.271 0.207 14.761 1.00 92.38 92 TYR A CA 1
ATOM 748 C C . TYR A 1 92 ? -0.218 1.592 15.185 1.00 92.38 92 TYR A C 1
ATOM 750 O O . TYR A 1 92 ? -0.787 2.356 14.402 1.00 92.38 92 TYR A O 1
ATOM 758 N N . TYR A 1 93 ? 0.059 1.959 16.437 1.00 88.94 93 TYR A N 1
ATOM 759 C CA . TYR A 1 93 ? -0.024 3.363 16.836 1.00 88.94 93 TYR A CA 1
ATOM 760 C C . TYR A 1 93 ? 1.019 4.199 16.076 1.00 88.94 93 TYR A C 1
ATOM 762 O O . TYR A 1 93 ? 2.125 3.731 15.807 1.00 88.94 93 TYR A O 1
ATOM 770 N N . MET A 1 94 ? 0.685 5.464 15.797 1.00 85.12 94 MET A N 1
ATOM 771 C CA . MET A 1 94 ? 1.586 6.421 15.129 1.00 85.12 94 MET A CA 1
ATOM 772 C C . MET A 1 94 ? 2.840 6.759 15.949 1.00 85.12 94 MET A C 1
ATOM 774 O O . MET A 1 94 ? 3.825 7.284 15.428 1.00 85.12 94 MET A O 1
ATOM 778 N N . GLU A 1 95 ? 2.819 6.477 17.252 1.00 77.25 95 GLU A N 1
ATOM 779 C CA . GLU A 1 95 ? 3.958 6.666 18.141 1.00 77.25 95 GLU A CA 1
ATOM 780 C C . GLU A 1 95 ? 5.092 5.701 17.766 1.00 77.25 95 GLU A C 1
ATOM 782 O O . GLU A 1 95 ? 5.001 4.488 17.980 1.00 77.25 95 GLU A O 1
ATOM 787 N N . LYS A 1 96 ? 6.205 6.243 17.258 1.00 67.56 96 LYS A N 1
ATOM 788 C CA . LYS A 1 96 ? 7.426 5.475 16.966 1.00 67.56 96 LYS A CA 1
ATOM 789 C C . LYS A 1 96 ? 8.146 5.092 18.263 1.00 67.56 96 LYS A C 1
ATOM 791 O O . LYS A 1 96 ? 9.143 5.695 18.652 1.00 67.56 96 LYS A O 1
ATOM 796 N N . THR A 1 97 ? 7.593 4.103 18.955 1.00 67.38 97 THR A N 1
ATOM 797 C CA . THR A 1 97 ? 8.187 3.439 20.121 1.00 67.38 97 THR A CA 1
ATOM 798 C C . THR A 1 97 ? 8.966 2.199 19.679 1.00 67.38 97 THR A C 1
ATOM 800 O O . THR A 1 97 ? 8.626 1.579 18.673 1.00 67.38 97 THR A O 1
ATOM 803 N N . TYR A 1 98 ? 10.030 1.844 20.408 1.00 63.03 98 TYR A N 1
ATOM 804 C CA . TYR A 1 98 ? 10.810 0.625 20.170 1.00 63.03 98 TYR A CA 1
ATOM 805 C C . TYR A 1 98 ? 10.751 -0.275 21.414 1.00 63.03 98 TYR A C 1
ATOM 807 O O . TYR A 1 98 ? 11.237 0.146 22.468 1.00 63.03 98 TYR A O 1
ATOM 815 N N . PRO A 1 99 ? 10.183 -1.495 21.320 1.00 75.75 99 PRO A N 1
ATOM 816 C CA . PRO A 1 99 ? 9.528 -2.082 20.142 1.00 75.75 99 PRO A CA 1
ATOM 817 C C . PRO A 1 99 ? 8.216 -1.366 19.774 1.00 75.75 99 PRO A C 1
ATOM 819 O O . PRO A 1 99 ? 7.571 -0.768 20.638 1.00 75.75 99 PRO A O 1
ATOM 822 N N . ARG A 1 100 ? 7.824 -1.442 18.494 1.00 82.88 100 ARG A N 1
ATOM 823 C CA . ARG A 1 100 ? 6.555 -0.878 18.012 1.00 82.88 100 ARG A CA 1
ATOM 824 C C . ARG A 1 100 ? 5.375 -1.563 18.697 1.00 82.88 100 ARG A C 1
ATOM 826 O O . ARG A 1 100 ? 5.417 -2.760 18.979 1.00 82.88 100 ARG A O 1
ATOM 833 N N . ARG A 1 101 ? 4.307 -0.804 18.944 1.00 88.12 101 ARG A N 1
ATOM 834 C CA . ARG A 1 101 ? 3.097 -1.287 19.619 1.00 88.12 101 ARG A CA 1
ATOM 835 C C . ARG A 1 101 ? 1.954 -1.441 18.628 1.00 88.12 101 ARG A C 1
ATOM 837 O O . ARG A 1 101 ? 1.584 -0.463 17.976 1.00 88.12 101 ARG A O 1
ATOM 844 N N . PHE A 1 102 ? 1.383 -2.642 18.563 1.00 91.12 102 PHE A N 1
ATOM 845 C CA . PHE A 1 102 ? 0.127 -2.862 17.856 1.00 91.12 102 PHE A CA 1
ATOM 846 C C . PHE A 1 102 ? -0.973 -1.976 18.441 1.00 91.12 102 PHE A C 1
ATOM 848 O O . PHE A 1 102 ? -1.037 -1.740 19.654 1.00 91.12 102 PHE A O 1
ATOM 855 N N . ALA A 1 103 ? -1.810 -1.465 17.552 1.00 91.75 103 ALA A N 1
ATOM 856 C CA . ALA A 1 103 ? -3.032 -0.782 17.905 1.00 91.75 103 ALA A CA 1
ATOM 857 C C . ALA A 1 103 ? -4.038 -1.790 18.464 1.00 91.75 103 ALA A C 1
ATOM 859 O O . ALA A 1 103 ? -4.045 -2.946 18.050 1.00 91.75 103 ALA A O 1
ATOM 860 N N . ARG A 1 104 ? -4.920 -1.354 19.370 1.00 90.81 104 ARG A N 1
ATOM 861 C CA . ARG A 1 104 ? -5.989 -2.226 19.890 1.00 90.81 104 ARG A CA 1
ATOM 862 C C . ARG A 1 104 ? -6.848 -2.810 18.765 1.00 90.81 104 ARG A C 1
ATOM 864 O O . ARG A 1 104 ? -7.260 -3.955 18.855 1.00 90.81 104 ARG A O 1
ATOM 871 N N . GLU A 1 105 ? -7.053 -2.026 17.706 1.00 91.31 105 GLU A N 1
ATOM 872 C CA . GLU A 1 105 ? -7.883 -2.389 16.564 1.00 91.31 105 GLU A CA 1
ATOM 873 C C . GLU A 1 105 ? -7.295 -3.568 15.777 1.00 91.31 105 GLU A C 1
ATOM 875 O O . GLU A 1 105 ? -8.038 -4.288 15.131 1.00 91.31 105 GLU A O 1
ATOM 880 N N . PHE A 1 106 ? -5.983 -3.817 15.872 1.00 92.25 106 PHE A N 1
ATOM 881 C CA . PHE A 1 106 ? -5.338 -4.957 15.218 1.00 92.25 106 PHE A CA 1
ATOM 882 C C . PHE A 1 106 ? -5.885 -6.310 15.686 1.00 92.25 106 PHE A C 1
ATOM 884 O O . PHE A 1 106 ? -5.880 -7.255 14.911 1.00 92.25 106 PHE A O 1
ATOM 891 N N . HIS A 1 107 ? -6.359 -6.412 16.931 1.00 90.00 107 HIS A N 1
ATOM 892 C CA . HIS A 1 107 ? -6.868 -7.667 17.493 1.00 90.00 107 HIS A CA 1
ATOM 893 C C . HIS A 1 107 ? -8.194 -8.131 16.881 1.00 90.00 107 HIS A C 1
ATOM 895 O O . HIS A 1 107 ? -8.581 -9.272 17.094 1.00 90.00 107 HIS A O 1
ATOM 901 N N . ASP A 1 108 ? -8.860 -7.261 16.126 1.00 91.44 108 ASP A N 1
ATOM 902 C CA . ASP A 1 108 ? -10.117 -7.554 15.442 1.00 91.44 108 ASP A CA 1
ATOM 903 C C . ASP A 1 108 ? -9.898 -7.929 13.960 1.00 91.44 108 ASP A C 1
ATOM 905 O O . ASP A 1 108 ? -10.861 -8.149 13.219 1.00 91.44 108 ASP A O 1
ATOM 909 N N . PHE A 1 109 ? -8.641 -7.974 13.504 1.00 92.75 109 PHE A N 1
ATOM 910 C CA . PHE A 1 109 ? -8.262 -8.327 12.138 1.00 92.75 109 PHE A CA 1
ATOM 911 C C . PHE A 1 109 ? -7.260 -9.481 12.113 1.00 92.75 109 PHE A C 1
ATOM 913 O O . PHE A 1 109 ? -6.355 -9.579 12.943 1.00 92.75 109 PHE A O 1
ATOM 920 N N . SER A 1 110 ? -7.341 -10.288 11.057 1.00 92.44 110 SER A N 1
ATOM 921 C CA . SER A 1 110 ? -6.307 -11.271 10.759 1.00 92.44 110 SER A CA 1
ATOM 922 C C . SER A 1 110 ? -4.977 -10.586 10.447 1.00 92.44 110 SER A C 1
ATOM 924 O O . SER A 1 110 ? -4.928 -9.547 9.791 1.00 92.44 110 SER A O 1
ATOM 926 N N . GLN A 1 111 ? -3.871 -11.240 10.806 1.00 93.56 111 GLN A N 1
ATOM 927 C CA . GLN A 1 111 ? -2.538 -10.830 10.349 1.00 93.56 111 GLN A CA 1
ATOM 928 C C . GLN A 1 111 ? -2.373 -10.977 8.832 1.00 93.56 111 GLN A C 1
ATOM 930 O O . GLN A 1 111 ? -1.465 -10.382 8.260 1.00 93.56 111 GLN A O 1
ATOM 935 N N . ASN A 1 112 ? -3.216 -11.782 8.180 1.00 95.25 112 ASN A N 1
ATOM 936 C CA . ASN A 1 112 ? -3.198 -11.939 6.735 1.00 95.25 112 ASN A CA 1
ATOM 937 C C . ASN A 1 112 ? -4.024 -10.840 6.061 1.00 95.25 112 ASN A C 1
ATOM 939 O O . ASN A 1 112 ? -5.168 -10.581 6.434 1.00 95.25 112 ASN A O 1
ATOM 943 N N . ILE A 1 113 ? -3.473 -10.269 4.996 1.00 96.06 113 ILE A N 1
ATOM 944 C CA . ILE A 1 113 ? -4.165 -9.343 4.101 1.00 96.06 113 ILE A CA 1
ATOM 945 C C . ILE A 1 113 ? -4.141 -9.899 2.683 1.00 96.06 113 ILE A C 1
ATOM 947 O O . ILE A 1 113 ? -3.133 -10.461 2.246 1.00 96.06 113 ILE A O 1
ATOM 951 N N . ARG A 1 114 ? -5.252 -9.772 1.954 1.00 96.88 114 ARG A N 1
ATOM 952 C CA . ARG A 1 114 ? -5.332 -10.246 0.566 1.00 96.88 114 ARG A CA 1
ATOM 953 C C . ARG A 1 114 ? -5.124 -9.093 -0.392 1.00 96.88 114 ARG A C 1
ATOM 955 O O . ARG A 1 114 ? -5.816 -8.092 -0.279 1.00 96.88 114 ARG A O 1
ATOM 962 N N . LEU A 1 115 ? -4.217 -9.241 -1.348 1.00 96.69 115 LEU A N 1
ATOM 963 C CA . LEU A 1 115 ? -4.111 -8.345 -2.493 1.00 96.69 115 LEU A CA 1
ATOM 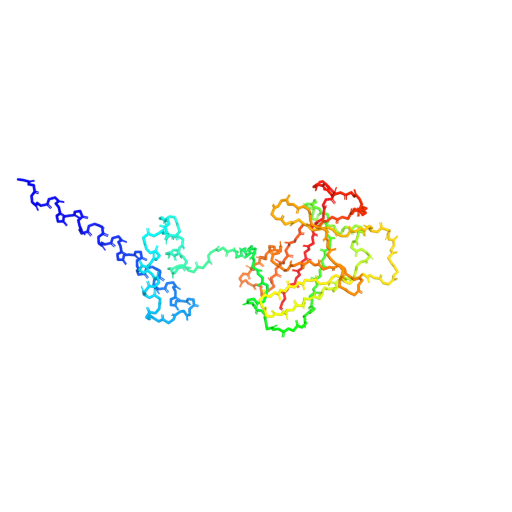964 C C . LEU A 1 115 ? -4.875 -8.958 -3.665 1.00 96.69 115 LEU A C 1
ATOM 966 O O . LEU A 1 115 ? -4.574 -10.074 -4.087 1.00 96.69 115 LEU A O 1
ATOM 970 N N . HIS A 1 116 ? -5.811 -8.197 -4.212 1.00 96.94 116 HIS A N 1
ATOM 971 C CA . HIS A 1 116 ? -6.493 -8.507 -5.460 1.00 96.94 116 HIS A CA 1
ATOM 972 C C . HIS A 1 116 ? -5.888 -7.661 -6.576 1.00 96.94 116 HIS A C 1
ATOM 974 O O . HIS A 1 116 ? -5.803 -6.438 -6.445 1.00 96.94 116 HIS A O 1
ATOM 980 N N . VAL A 1 117 ? -5.468 -8.302 -7.666 1.00 95.56 117 VAL A N 1
ATOM 981 C CA . VAL A 1 117 ? -4.880 -7.637 -8.831 1.00 95.56 117 VAL A CA 1
ATOM 982 C C . VAL A 1 117 ? -5.723 -7.924 -10.064 1.00 95.56 117 VAL A C 1
ATOM 984 O O . VAL A 1 117 ? -5.915 -9.076 -10.450 1.00 95.56 117 VAL A O 1
ATOM 987 N N . GLU A 1 118 ? -6.183 -6.859 -10.706 1.00 93.88 118 GLU A N 1
ATOM 988 C CA . GLU A 1 118 ? -6.859 -6.868 -11.998 1.00 93.88 118 GLU A CA 1
ATOM 989 C C . GLU A 1 118 ? -6.067 -6.021 -13.007 1.00 93.88 118 GLU A C 1
ATOM 991 O O . GLU A 1 118 ? -5.035 -5.422 -12.693 1.00 93.88 118 GLU A O 1
ATOM 996 N N . GLU A 1 119 ? -6.528 -5.977 -14.256 1.00 88.88 119 GLU A N 1
ATOM 997 C CA . GLU A 1 119 ? -5.884 -5.179 -15.297 1.00 88.88 119 GLU A CA 1
ATOM 998 C C . GLU A 1 119 ? -6.014 -3.675 -14.986 1.00 88.88 119 GLU A C 1
ATOM 1000 O O . GLU A 1 119 ? -7.085 -3.084 -15.113 1.00 88.88 119 GLU A O 1
ATOM 1005 N N . GLY A 1 120 ? -4.908 -3.058 -14.553 1.00 83.62 120 GLY A N 1
ATOM 1006 C CA . GLY A 1 120 ? -4.814 -1.622 -14.267 1.00 83.62 120 GLY A CA 1
ATOM 1007 C C . GLY A 1 120 ? -5.367 -1.177 -12.909 1.00 83.62 120 GLY A C 1
ATOM 1008 O O . GLY A 1 120 ? -5.491 0.028 -12.684 1.00 83.62 120 GLY A O 1
ATOM 1009 N N . LYS A 1 121 ? -5.713 -2.112 -12.016 1.00 92.56 121 LYS A N 1
ATOM 1010 C CA . LYS A 1 121 ? -6.198 -1.808 -10.664 1.00 92.56 121 LYS A CA 1
ATOM 1011 C C . LYS A 1 121 ? -5.814 -2.911 -9.687 1.00 92.56 121 LYS A C 1
ATOM 1013 O O . LYS A 1 121 ? -5.945 -4.092 -10.003 1.00 92.56 121 LYS A O 1
ATOM 1018 N N . SER A 1 122 ? -5.438 -2.540 -8.469 1.00 94.62 122 SER A N 1
ATOM 1019 C CA . SER A 1 122 ? -5.290 -3.494 -7.372 1.00 94.62 122 SER A CA 1
ATOM 1020 C C . SER A 1 122 ? -5.668 -2.905 -6.013 1.00 94.62 122 SER A C 1
ATOM 1022 O O . SER A 1 122 ? -5.614 -1.694 -5.793 1.00 94.62 122 SER A O 1
ATOM 1024 N N . TRP A 1 123 ? -6.109 -3.762 -5.092 1.00 97.25 123 TRP A N 1
ATOM 1025 C CA . TRP A 1 123 ? -6.551 -3.353 -3.757 1.00 97.25 123 TRP A CA 1
ATOM 1026 C C . TRP A 1 123 ? -6.281 -4.429 -2.712 1.00 97.25 123 TRP A C 1
ATOM 1028 O O . TRP A 1 123 ? -6.306 -5.626 -2.999 1.00 97.25 123 TRP A O 1
ATOM 1038 N N . PHE A 1 124 ? -6.068 -3.985 -1.481 1.00 97.31 124 PHE A N 1
ATOM 1039 C CA . PHE A 1 124 ? -5.972 -4.846 -0.317 1.00 97.31 124 PHE A CA 1
ATOM 1040 C C . PHE A 1 124 ? -7.346 -5.042 0.327 1.00 97.31 124 PHE A C 1
ATOM 1042 O O . PHE A 1 124 ? -8.059 -4.072 0.555 1.00 97.31 124 PHE A O 1
ATOM 1049 N N . GLU A 1 125 ? -7.708 -6.282 0.641 1.00 97.50 125 GLU A N 1
ATOM 1050 C CA . GLU A 1 125 ? -8.874 -6.676 1.437 1.00 97.50 125 GLU A CA 1
ATOM 1051 C C . GLU A 1 125 ? -8.398 -7.112 2.829 1.00 97.50 125 GLU A C 1
ATOM 1053 O O . GLU A 1 125 ? -7.613 -8.059 2.955 1.00 97.50 125 GLU A O 1
ATOM 1058 N N . LEU A 1 126 ? -8.873 -6.426 3.873 1.00 96.00 126 LEU A N 1
ATOM 1059 C CA . LEU A 1 126 ? -8.552 -6.765 5.259 1.00 96.00 126 LEU A CA 1
ATOM 1060 C C . LEU A 1 126 ? -9.545 -7.813 5.772 1.00 96.00 126 LEU A C 1
ATOM 1062 O O . LEU A 1 126 ? -10.763 -7.625 5.709 1.00 96.00 126 LEU A O 1
ATOM 1066 N N . GLU A 1 127 ? -9.035 -8.922 6.303 1.00 92.62 127 GLU A N 1
ATOM 1067 C CA . GLU A 1 127 ? -9.873 -9.944 6.925 1.00 92.62 127 GLU A CA 1
ATOM 1068 C C . GLU A 1 127 ? -10.212 -9.551 8.364 1.00 92.62 127 GLU A C 1
ATOM 1070 O O . GLU A 1 127 ? -9.317 -9.385 9.187 1.00 92.62 127 GLU A O 1
ATOM 1075 N N . ILE A 1 128 ? -11.504 -9.412 8.659 1.00 89.62 128 ILE A N 1
ATOM 1076 C CA . ILE A 1 128 ? -12.006 -9.208 10.022 1.00 89.62 128 ILE A CA 1
ATOM 1077 C C . ILE A 1 128 ? -12.079 -10.574 10.708 1.00 89.62 128 ILE A C 1
ATOM 1079 O O . ILE A 1 128 ? -12.564 -11.538 10.101 1.00 89.62 128 ILE A O 1
ATOM 1083 N N . ASP A 1 129 ? -11.619 -10.654 11.953 1.00 85.50 129 ASP A N 1
ATOM 1084 C CA . ASP A 1 129 ? -11.724 -11.881 12.736 1.00 85.50 129 ASP A CA 1
ATOM 1085 C C . ASP A 1 129 ? -13.198 -12.230 13.039 1.00 85.50 129 ASP A C 1
ATOM 1087 O O . ASP A 1 129 ? -14.045 -11.341 13.147 1.00 85.50 129 ASP A O 1
ATOM 1091 N N . PRO A 1 130 ? -13.559 -13.523 13.164 1.00 78.12 130 PRO A N 1
ATOM 1092 C CA . PRO A 1 130 ? -14.960 -13.939 13.314 1.00 78.12 130 PRO A CA 1
ATOM 1093 C C . PRO A 1 130 ? -15.632 -13.445 14.603 1.00 78.12 130 PRO A C 1
ATOM 1095 O O . PRO A 1 130 ? -16.857 -13.338 14.656 1.00 78.12 130 PRO A O 1
ATOM 1098 N N . GLU A 1 131 ? -14.835 -13.182 15.638 1.00 77.38 131 GLU A N 1
ATOM 1099 C CA . GLU A 1 131 ? -15.264 -12.740 16.965 1.00 77.38 131 GLU A CA 1
ATOM 1100 C C . GLU A 1 131 ? -14.473 -11.476 17.347 1.00 77.38 131 GLU A C 1
ATOM 1102 O O . GLU A 1 131 ? -13.533 -11.571 18.133 1.00 77.38 131 GLU A O 1
ATOM 1107 N N . PRO A 1 132 ? -14.791 -10.302 16.765 1.00 76.19 132 PRO A N 1
ATOM 1108 C CA . PRO A 1 132 ? -14.083 -9.069 17.090 1.00 76.19 132 PRO A CA 1
ATOM 1109 C C . PRO A 1 132 ? -14.389 -8.650 18.534 1.00 76.19 132 PRO A C 1
ATOM 1111 O O . PRO A 1 132 ? -15.545 -8.644 18.968 1.00 76.19 132 PRO A O 1
ATOM 1114 N N . ASP A 1 133 ? -13.350 -8.262 19.265 1.00 69.00 133 ASP A N 1
ATOM 1115 C CA . ASP A 1 133 ? -13.415 -7.779 20.644 1.00 69.00 133 ASP A CA 1
ATOM 1116 C C . ASP A 1 133 ? -13.985 -6.351 20.724 1.00 69.00 133 ASP A C 1
ATOM 1118 O O . ASP A 1 133 ? -14.535 -5.955 21.760 1.00 69.00 133 ASP A O 1
ATOM 1122 N N . SER A 1 134 ? -13.880 -5.561 19.645 1.00 68.81 134 SER A N 1
ATOM 1123 C CA . SER A 1 134 ? -14.312 -4.157 19.630 1.00 68.81 134 SER A CA 1
ATOM 1124 C C . SER A 1 134 ? -15.364 -3.834 18.568 1.00 68.81 134 SER A C 1
ATOM 1126 O O . SER A 1 134 ? -15.379 -4.358 17.457 1.00 68.81 134 SER A O 1
ATOM 1128 N N . ASN A 1 135 ? -16.215 -2.849 18.874 1.00 74.31 135 ASN A N 1
ATOM 1129 C CA . ASN A 1 135 ? -16.999 -2.160 17.851 1.00 74.31 135 ASN A CA 1
ATOM 1130 C C . ASN A 1 135 ? -16.097 -1.140 17.132 1.00 74.31 135 ASN A C 1
ATOM 1132 O O . ASN A 1 135 ? -16.019 0.020 17.537 1.00 74.31 135 ASN A O 1
ATOM 1136 N N . LEU A 1 136 ? -15.373 -1.603 16.111 1.00 74.81 136 LEU A N 1
ATOM 1137 C CA . LEU A 1 136 ? -14.386 -0.832 15.343 1.00 74.81 136 LEU A CA 1
ATOM 1138 C C . LEU A 1 136 ? -14.964 0.373 14.581 1.00 74.81 136 LEU A C 1
ATOM 1140 O O . LEU A 1 136 ? -14.208 1.251 14.177 1.00 74.81 136 LEU A O 1
ATOM 1144 N N . GLY A 1 137 ? -16.278 0.441 14.359 1.00 84.81 137 GLY A N 1
ATOM 1145 C CA . GLY A 1 137 ? -16.852 1.403 13.417 1.00 84.81 137 GLY A CA 1
ATOM 1146 C C . GLY A 1 137 ? -16.403 1.134 11.973 1.00 84.81 137 GLY A C 1
ATOM 1147 O O . GLY A 1 137 ? -16.019 0.021 11.616 1.00 84.81 137 GLY A O 1
ATOM 1148 N N . CYS A 1 138 ? -16.470 2.153 11.119 1.00 90.19 138 CYS A N 1
ATOM 1149 C CA . CYS A 1 138 ? -16.012 2.077 9.735 1.00 90.19 138 CYS A CA 1
ATOM 1150 C C . CYS A 1 138 ? -14.500 2.300 9.633 1.00 90.19 138 CYS A C 1
ATOM 1152 O O . CYS A 1 138 ? -13.951 3.186 10.292 1.00 90.19 138 CYS A O 1
ATOM 1154 N N . LEU A 1 139 ? -13.848 1.550 8.739 1.00 94.25 139 LEU A N 1
ATOM 1155 C CA . LEU A 1 139 ? -12.466 1.804 8.337 1.00 94.25 139 LEU A CA 1
ATOM 1156 C C . LEU A 1 139 ? -12.415 2.984 7.360 1.00 94.25 139 LEU A C 1
ATOM 1158 O O . LEU A 1 139 ? -13.159 3.034 6.378 1.00 94.25 139 LEU A O 1
ATOM 1162 N N . TRP A 1 140 ? -11.492 3.900 7.608 1.00 95.75 140 TRP A N 1
ATOM 1163 C CA . TRP A 1 140 ? -11.150 5.010 6.731 1.00 95.75 140 TRP A CA 1
ATOM 1164 C C . TRP A 1 140 ? -9.660 4.959 6.410 1.00 95.75 140 TRP A C 1
ATOM 1166 O O . TRP A 1 140 ? -8.857 4.584 7.263 1.00 95.75 140 TRP A O 1
ATOM 1176 N N . TYR A 1 141 ? -9.285 5.374 5.207 1.00 95.50 141 TYR A N 1
ATOM 1177 C CA . TYR A 1 141 ? -7.895 5.537 4.790 1.00 95.50 141 TYR A CA 1
ATOM 1178 C C . TYR A 1 141 ? -7.653 6.969 4.319 1.00 95.50 141 TYR A C 1
ATOM 1180 O O . TYR A 1 141 ? -8.580 7.657 3.883 1.00 95.50 141 TYR A O 1
ATOM 1188 N N . LYS A 1 142 ? -6.412 7.442 4.431 1.00 93.12 142 LYS A N 1
ATOM 1189 C CA . LYS A 1 142 ? -6.046 8.793 4.005 1.00 93.12 142 LYS A CA 1
ATOM 1190 C C . LYS A 1 142 ? -5.411 8.762 2.621 1.00 93.12 142 LYS A C 1
ATOM 1192 O O . LYS A 1 142 ? -4.336 8.198 2.457 1.00 93.12 142 LYS A O 1
ATOM 1197 N N . ASP A 1 143 ? -6.038 9.435 1.662 1.00 91.50 143 ASP A N 1
ATOM 1198 C CA . ASP A 1 143 ? -5.513 9.637 0.310 1.00 91.50 143 ASP A CA 1
ATOM 1199 C C . ASP A 1 143 ? -5.396 11.138 0.011 1.00 91.50 143 ASP A C 1
ATOM 1201 O O . ASP A 1 143 ? -6.334 11.901 0.233 1.00 91.50 143 ASP A O 1
ATOM 1205 N N . GLN A 1 144 ? -4.224 11.590 -0.444 1.00 85.06 144 GLN A N 1
ATOM 1206 C CA . GLN A 1 144 ? -3.943 12.996 -0.789 1.00 85.06 144 GLN A CA 1
ATOM 1207 C C . GLN A 1 144 ? -4.498 14.032 0.221 1.00 85.06 144 GLN A C 1
ATOM 1209 O O . GLN A 1 144 ? -5.034 15.071 -0.161 1.00 85.06 144 GLN A O 1
ATOM 1214 N N . GLN A 1 145 ? -4.338 13.766 1.525 1.00 84.44 145 GLN A N 1
ATOM 1215 C CA . GLN A 1 145 ? -4.831 14.578 2.658 1.00 84.44 145 GLN A CA 1
ATOM 1216 C C . GLN A 1 145 ? -6.335 14.511 2.963 1.00 84.44 145 GLN A C 1
ATOM 1218 O O . GLN A 1 145 ? -6.790 15.210 3.867 1.00 84.44 145 GLN A O 1
ATOM 1223 N N . LYS A 1 146 ? -7.101 13.667 2.275 1.00 91.50 146 LYS A N 1
ATOM 1224 C CA . LYS A 1 146 ? -8.531 13.465 2.523 1.00 91.50 146 LYS A CA 1
ATOM 1225 C C . LYS A 1 146 ? -8.777 12.100 3.141 1.00 91.50 146 LYS A C 1
ATOM 1227 O O . LYS A 1 146 ? -8.166 11.116 2.728 1.00 91.50 146 LYS A O 1
ATOM 1232 N N . TRP A 1 147 ? -9.691 12.040 4.101 1.00 94.44 147 TRP A N 1
ATOM 1233 C CA . TRP A 1 147 ? -10.185 10.769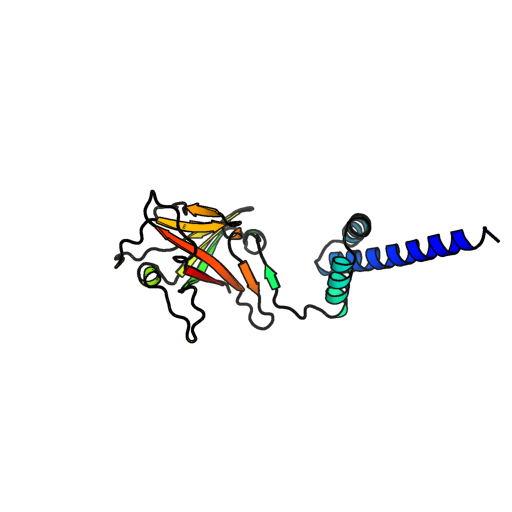 4.603 1.00 94.44 147 TRP A CA 1
ATOM 1234 C C . TRP A 1 147 ? -11.227 10.213 3.641 1.00 94.44 147 TRP A C 1
ATOM 1236 O O . TRP A 1 147 ? -12.187 10.888 3.270 1.00 94.44 147 TRP A O 1
ATOM 1246 N N . ILE A 1 148 ? -11.020 8.971 3.224 1.00 94.94 148 ILE A N 1
ATOM 1247 C CA . ILE A 1 148 ? -11.935 8.231 2.366 1.00 94.94 148 ILE A CA 1
ATOM 1248 C C . ILE A 1 148 ? -12.380 6.994 3.132 1.00 94.94 148 ILE A C 1
ATOM 1250 O O . ILE A 1 148 ? -11.566 6.261 3.697 1.00 94.94 148 ILE A O 1
ATOM 1254 N N . ARG A 1 149 ? -13.692 6.773 3.181 1.00 94.88 149 ARG A N 1
ATOM 1255 C CA . ARG A 1 149 ? -14.256 5.581 3.807 1.00 94.88 149 ARG A CA 1
ATOM 1256 C C . ARG A 1 149 ? -13.948 4.370 2.936 1.00 94.88 149 ARG A C 1
ATOM 1258 O O . ARG A 1 149 ? -14.232 4.397 1.739 1.00 94.88 149 ARG A O 1
ATOM 1265 N N . ALA A 1 150 ? -13.413 3.315 3.543 1.00 95.50 150 ALA A N 1
ATOM 1266 C CA . ALA A 1 150 ? -13.148 2.065 2.852 1.00 95.50 150 ALA A CA 1
ATOM 1267 C C . ALA A 1 150 ? -14.455 1.473 2.310 1.00 95.50 150 ALA A C 1
ATOM 1269 O O . ALA A 1 150 ? -15.467 1.395 3.016 1.00 95.50 150 ALA A O 1
ATOM 1270 N N . GLU A 1 151 ? -14.435 1.057 1.048 1.00 94.94 151 GLU A N 1
ATOM 1271 C CA . GLU A 1 151 ? -15.535 0.289 0.476 1.00 94.94 151 GLU A CA 1
ATOM 1272 C C . GLU A 1 151 ? -15.550 -1.122 1.074 1.00 94.94 151 GLU A C 1
ATOM 1274 O O . GLU A 1 151 ? -14.538 -1.610 1.579 1.00 94.94 151 GLU A O 1
ATOM 1279 N N . LEU A 1 152 ? -16.704 -1.788 1.017 1.00 92.94 152 LEU A N 1
ATOM 1280 C CA . LEU A 1 152 ? -16.837 -3.168 1.470 1.00 92.94 152 LEU A CA 1
ATOM 1281 C C . LEU A 1 152 ? -16.918 -4.111 0.271 1.00 92.94 152 LEU A C 1
ATOM 1283 O O . LEU A 1 152 ? -17.892 -4.089 -0.482 1.00 92.94 152 LEU A O 1
ATOM 1287 N N . HIS A 1 153 ? -15.947 -5.008 0.144 1.00 91.56 153 HIS A N 1
ATOM 1288 C CA . HIS A 1 153 ? -16.016 -6.143 -0.765 1.00 91.56 153 HIS A CA 1
ATOM 1289 C C . HIS A 1 153 ? -16.429 -7.384 0.031 1.00 91.56 153 HIS A C 1
ATOM 1291 O O . HIS A 1 153 ? -15.735 -7.820 0.944 1.00 91.56 153 HIS A O 1
ATOM 1297 N N . LYS A 1 154 ? -17.619 -7.930 -0.260 1.00 89.44 154 LYS A N 1
ATOM 1298 C CA . LYS A 1 154 ? -18.194 -9.091 0.459 1.00 89.44 154 LYS A CA 1
ATOM 1299 C C . LYS A 1 154 ? -18.226 -8.911 1.991 1.00 89.44 154 LYS A C 1
ATOM 1301 O O . LYS A 1 154 ? -18.060 -9.872 2.735 1.00 89.44 154 LYS A O 1
ATOM 1306 N N . GLY A 1 155 ? -18.455 -7.677 2.448 1.00 88.06 155 GLY A N 1
ATOM 1307 C CA . GLY A 1 155 ? -18.518 -7.324 3.871 1.00 88.06 155 GLY A CA 1
ATOM 1308 C C . GLY A 1 155 ? -17.167 -7.032 4.530 1.00 88.06 155 GLY A C 1
ATOM 1309 O O . GLY A 1 155 ? -17.147 -6.736 5.719 1.00 88.06 155 GLY A O 1
ATOM 1310 N N . LYS A 1 156 ? -16.059 -7.075 3.784 1.00 92.50 156 LYS A N 1
ATOM 1311 C CA . LYS A 1 156 ? -14.717 -6.764 4.282 1.00 92.50 156 LYS A CA 1
ATOM 1312 C C . LYS A 1 156 ? -14.209 -5.439 3.717 1.00 92.50 156 LYS A C 1
ATOM 1314 O O . LYS A 1 156 ? -14.445 -5.176 2.536 1.00 92.50 156 LYS A O 1
ATOM 1319 N N . PRO A 1 157 ? -13.524 -4.611 4.516 1.00 95.38 157 PRO A N 1
ATOM 1320 C CA . PRO A 1 157 ? -13.035 -3.328 4.049 1.00 95.38 157 PRO A CA 1
ATOM 1321 C C . PRO A 1 157 ? -11.866 -3.496 3.078 1.00 95.38 157 PRO A C 1
ATOM 1323 O O . PRO A 1 157 ? -10.972 -4.319 3.296 1.00 95.38 157 PRO A O 1
ATOM 1326 N N . VAL A 1 158 ? -11.884 -2.692 2.013 1.00 97.00 158 VAL A N 1
ATOM 1327 C CA . VAL A 1 158 ? -10.833 -2.665 0.994 1.00 97.00 158 VAL A CA 1
ATOM 1328 C C . VAL A 1 158 ? -10.155 -1.304 0.896 1.00 97.00 158 VAL A C 1
ATOM 1330 O O . VAL A 1 158 ? -10.801 -0.264 1.036 1.00 97.00 158 VAL A O 1
ATOM 1333 N N . ILE A 1 159 ? -8.850 -1.316 0.628 1.00 97.44 159 ILE A N 1
ATOM 1334 C CA . ILE A 1 159 ? -8.031 -0.118 0.418 1.00 97.44 159 ILE A CA 1
ATOM 1335 C C . ILE A 1 159 ? -7.293 -0.259 -0.922 1.00 97.44 159 ILE A C 1
ATOM 1337 O O . ILE A 1 159 ? -6.593 -1.256 -1.116 1.00 97.44 159 ILE A O 1
ATOM 1341 N N . PRO A 1 160 ? -7.425 0.702 -1.854 1.00 96.50 160 PRO A N 1
ATOM 1342 C CA . PRO A 1 160 ? -6.649 0.713 -3.093 1.00 96.50 160 PRO A CA 1
ATOM 1343 C C . PRO A 1 160 ? -5.139 0.660 -2.832 1.00 96.50 160 PRO A C 1
ATOM 1345 O O . PRO A 1 160 ? -4.643 1.277 -1.890 1.00 96.50 160 PRO A O 1
ATOM 1348 N N . SER A 1 161 ? -4.397 -0.095 -3.644 1.00 93.25 161 SER A N 1
ATOM 1349 C CA . SER A 1 161 ? -2.960 -0.292 -3.411 1.00 93.25 161 SER A CA 1
ATOM 1350 C C . SER A 1 161 ? -2.129 0.974 -3.653 1.00 93.25 161 SER A C 1
ATOM 1352 O O . SER A 1 161 ? -1.098 1.161 -3.016 1.00 93.25 161 SER A O 1
ATOM 1354 N N . ASP A 1 162 ? -2.592 1.870 -4.525 1.00 89.12 162 ASP A N 1
ATOM 1355 C CA . ASP A 1 162 ? -1.941 3.136 -4.872 1.00 89.12 162 ASP A CA 1
ATOM 1356 C C . ASP A 1 162 ? -1.985 4.183 -3.743 1.00 89.12 162 ASP A C 1
ATOM 1358 O O . ASP A 1 162 ? -1.220 5.148 -3.767 1.00 89.12 162 ASP A O 1
ATOM 1362 N N . VAL A 1 163 ? -2.818 3.968 -2.723 1.00 93.00 163 VAL A N 1
ATOM 1363 C CA . VAL A 1 163 ? -2.827 4.757 -1.479 1.00 93.00 163 VAL A CA 1
ATOM 1364 C C . VAL A 1 163 ? -1.584 4.479 -0.630 1.00 93.00 163 VAL A C 1
ATOM 1366 O O . VAL A 1 163 ? -1.161 5.339 0.146 1.00 93.00 163 VAL A O 1
ATOM 1369 N N . PHE A 1 164 ? -0.987 3.292 -0.761 1.00 91.19 164 PHE A N 1
ATOM 1370 C CA . PHE A 1 164 ? 0.159 2.893 0.043 1.00 91.19 164 PHE A CA 1
ATOM 1371 C C . PHE A 1 164 ? 1.452 3.544 -0.457 1.00 91.19 164 PHE A C 1
ATOM 1373 O O . PHE A 1 164 ? 1.694 3.747 -1.650 1.00 91.19 164 PHE A O 1
ATOM 1380 N N . GLU A 1 165 ? 2.325 3.840 0.496 1.00 88.38 165 GLU A N 1
ATOM 1381 C CA . GLU A 1 165 ? 3.717 4.174 0.259 1.00 88.38 165 GLU A CA 1
ATOM 1382 C C . GLU A 1 165 ? 4.559 2.912 0.424 1.00 88.38 165 GLU A C 1
ATOM 1384 O O . GLU A 1 165 ? 4.659 2.377 1.526 1.00 88.38 165 GLU A O 1
ATOM 1389 N N . PHE A 1 166 ? 5.169 2.442 -0.662 1.00 85.56 166 PHE A N 1
ATOM 1390 C CA . PHE A 1 166 ? 5.995 1.240 -0.645 1.00 85.56 166 PHE A CA 1
ATOM 1391 C C . PHE A 1 166 ? 7.476 1.594 -0.547 1.00 85.56 166 PHE A C 1
ATOM 1393 O O . PHE A 1 166 ? 8.006 2.267 -1.432 1.00 85.56 166 PHE A O 1
ATOM 1400 N N . SER A 1 167 ? 8.170 1.105 0.473 1.00 79.75 167 SER A N 1
ATOM 1401 C CA . SER A 1 167 ? 9.630 1.147 0.558 1.00 79.75 167 SER A CA 1
ATOM 1402 C C . SER A 1 167 ? 10.230 -0.189 0.127 1.00 79.75 167 SER A C 1
ATOM 1404 O O . SER A 1 167 ? 9.713 -1.261 0.428 1.00 79.75 167 SER A O 1
ATOM 1406 N N . ILE A 1 168 ? 11.329 -0.132 -0.626 1.00 72.44 168 ILE A N 1
ATOM 1407 C CA . ILE A 1 168 ? 12.076 -1.315 -1.068 1.00 72.44 168 ILE A CA 1
ATOM 1408 C C . ILE A 1 168 ? 13.504 -1.191 -0.559 1.00 72.44 168 ILE A C 1
ATOM 1410 O O . ILE A 1 168 ? 14.239 -0.276 -0.960 1.00 72.44 168 ILE A O 1
ATOM 1414 N N . GLN A 1 169 ? 13.922 -2.140 0.273 1.00 61.19 169 GLN A N 1
ATOM 1415 C CA . GLN A 1 169 ? 15.306 -2.237 0.718 1.00 61.19 169 GLN A CA 1
ATOM 1416 C C . GLN A 1 169 ? 16.117 -3.072 -0.285 1.00 61.19 169 GLN A C 1
ATOM 1418 O O . GLN A 1 169 ? 15.674 -4.089 -0.793 1.00 61.19 169 GLN A O 1
ATOM 1423 N N . ARG A 1 170 ? 17.343 -2.660 -0.632 1.00 54.94 170 ARG A N 1
ATOM 1424 C CA . ARG A 1 170 ? 18.152 -3.393 -1.636 1.00 54.94 170 ARG A CA 1
ATOM 1425 C C . ARG A 1 170 ? 18.667 -4.754 -1.160 1.00 54.94 170 ARG A C 1
ATOM 1427 O O . ARG A 1 170 ? 19.070 -5.566 -1.986 1.00 54.94 170 ARG A O 1
ATOM 1434 N N . GLN A 1 171 ? 18.747 -4.954 0.153 1.00 54.94 171 GLN A N 1
ATOM 1435 C CA . GLN A 1 171 ? 19.307 -6.164 0.762 1.00 54.94 171 GLN A CA 1
ATOM 1436 C C . GLN A 1 171 ? 18.224 -7.177 1.143 1.00 54.94 171 GLN A C 1
ATOM 1438 O O . GLN A 1 171 ? 18.557 -8.332 1.397 1.00 54.94 171 GLN A O 1
ATOM 1443 N N . ASP A 1 172 ? 16.959 -6.755 1.134 1.00 54.25 172 ASP A N 1
ATOM 1444 C CA . ASP A 1 172 ? 15.809 -7.569 1.493 1.00 54.25 172 ASP A CA 1
ATOM 1445 C C . ASP A 1 172 ? 14.739 -7.409 0.401 1.00 54.25 172 ASP A C 1
ATOM 1447 O O . ASP A 1 172 ? 14.324 -6.283 0.135 1.00 54.25 172 ASP A O 1
ATOM 1451 N N . PRO A 1 173 ? 14.312 -8.480 -0.292 1.00 58.03 173 PRO A N 1
ATOM 1452 C CA . PRO A 1 173 ? 13.238 -8.385 -1.277 1.00 58.03 173 PRO A CA 1
ATOM 1453 C C . PRO A 1 173 ? 11.895 -7.951 -0.672 1.00 58.03 173 PRO A C 1
ATOM 1455 O O . PRO A 1 173 ? 10.979 -7.666 -1.443 1.00 58.03 173 PRO A O 1
ATOM 1458 N N . VAL A 1 174 ? 11.774 -7.895 0.661 1.00 58.59 174 VAL A N 1
ATOM 1459 C CA . VAL A 1 174 ? 10.568 -7.416 1.329 1.00 58.59 174 VAL A CA 1
ATOM 1460 C C . VAL A 1 174 ? 10.308 -5.947 0.983 1.00 58.59 174 VAL A C 1
ATOM 1462 O O . VAL A 1 174 ? 11.131 -5.058 1.213 1.00 58.59 174 VAL A O 1
ATOM 1465 N N . ILE A 1 175 ? 9.134 -5.706 0.407 1.00 77.69 175 ILE A N 1
ATOM 1466 C CA . ILE A 1 175 ? 8.563 -4.384 0.189 1.00 77.69 175 ILE A CA 1
ATOM 1467 C C . ILE A 1 175 ? 7.642 -4.097 1.377 1.00 77.69 175 ILE A C 1
ATOM 1469 O O . ILE A 1 175 ? 6.723 -4.871 1.642 1.00 77.69 175 ILE A O 1
ATOM 1473 N N . GLU A 1 176 ? 7.863 -2.990 2.077 1.00 85.62 176 GLU A N 1
ATOM 1474 C CA . GLU A 1 176 ? 6.979 -2.543 3.159 1.00 85.62 176 GLU A CA 1
ATOM 1475 C C . GLU A 1 176 ? 6.021 -1.485 2.606 1.00 85.62 176 GLU A C 1
ATOM 1477 O O . GLU A 1 176 ? 6.444 -0.433 2.128 1.00 85.62 176 GLU A O 1
ATOM 1482 N N . GLY A 1 177 ? 4.725 -1.780 2.612 1.00 89.19 177 GLY A N 1
ATOM 1483 C CA . GLY A 1 177 ? 3.665 -0.865 2.207 1.00 89.19 177 GLY A CA 1
ATOM 1484 C C . GLY A 1 177 ? 3.020 -0.210 3.416 1.00 89.19 177 GLY A C 1
ATOM 1485 O O . GLY A 1 177 ? 2.406 -0.896 4.222 1.00 89.19 177 GLY A O 1
ATOM 1486 N N . ASN A 1 178 ? 3.081 1.115 3.502 1.00 92.06 178 ASN A N 1
ATOM 1487 C CA . ASN A 1 178 ? 2.517 1.882 4.608 1.00 92.06 178 ASN A CA 1
ATOM 1488 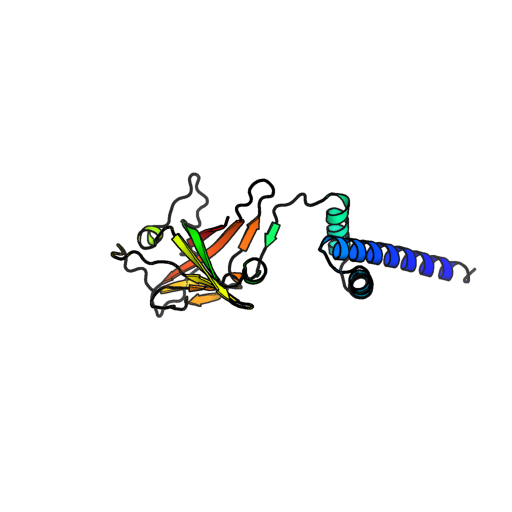C C . ASN A 1 178 ? 1.320 2.721 4.149 1.00 92.06 178 ASN A C 1
ATOM 1490 O O . ASN A 1 178 ? 1.408 3.453 3.163 1.00 92.06 178 ASN A O 1
ATOM 1494 N N . ALA A 1 179 ? 0.219 2.670 4.894 1.00 94.38 179 ALA A N 1
ATOM 1495 C CA . ALA A 1 179 ? -0.945 3.528 4.705 1.00 94.38 179 ALA A CA 1
ATOM 1496 C C . ALA A 1 179 ? -1.429 4.099 6.040 1.00 94.38 179 ALA A C 1
ATOM 1498 O O . ALA A 1 179 ? -1.334 3.464 7.092 1.00 94.38 179 ALA A O 1
ATOM 1499 N N . LEU A 1 180 ? -1.993 5.307 5.999 1.00 94.69 180 LEU A N 1
ATOM 1500 C CA . LEU A 1 180 ? -2.626 5.900 7.170 1.00 94.69 180 LEU A CA 1
ATOM 1501 C C . LEU A 1 180 ? -4.104 5.517 7.201 1.00 94.69 180 LEU A C 1
ATOM 1503 O O . LEU A 1 180 ? -4.844 5.827 6.264 1.00 94.69 180 LEU A O 1
ATOM 1507 N N . ILE A 1 181 ? -4.533 4.892 8.293 1.00 95.88 181 ILE A N 1
ATOM 1508 C CA . ILE A 1 181 ? -5.922 4.478 8.493 1.00 95.88 181 ILE A CA 1
ATOM 1509 C C . ILE A 1 181 ? -6.505 5.068 9.774 1.00 95.88 181 ILE A C 1
ATOM 1511 O O . ILE A 1 181 ? -5.781 5.529 10.658 1.00 95.88 181 ILE A O 1
ATOM 1515 N N . ALA A 1 182 ? -7.825 5.054 9.887 1.00 94.81 182 ALA A N 1
ATOM 1516 C CA . ALA A 1 182 ? -8.537 5.412 11.100 1.00 94.81 182 ALA A CA 1
ATOM 1517 C C . ALA A 1 182 ? -9.859 4.647 11.205 1.00 94.81 182 ALA A C 1
ATOM 1519 O O . ALA A 1 182 ? -10.392 4.140 10.219 1.00 94.81 182 ALA A O 1
ATOM 1520 N N . PHE A 1 183 ? -10.382 4.598 12.423 1.00 92.19 183 PHE A N 1
ATOM 1521 C CA . PHE A 1 183 ? -11.614 3.908 12.781 1.00 92.19 183 PHE A CA 1
ATOM 1522 C C . PHE A 1 183 ? -12.573 4.922 13.401 1.00 92.19 183 PHE A C 1
ATOM 1524 O O . PHE A 1 183 ? -12.224 5.567 14.396 1.00 92.19 183 PHE A O 1
ATOM 1531 N N . ALA A 1 184 ? -13.738 5.112 12.782 1.00 90.62 184 ALA A N 1
ATOM 1532 C CA . ALA A 1 184 ? -14.720 6.119 13.184 1.00 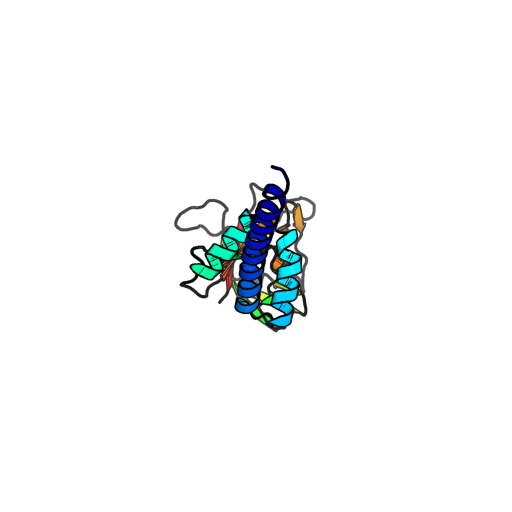90.62 184 ALA A CA 1
ATOM 1533 C C . ALA A 1 184 ? -16.153 5.670 12.866 1.00 90.62 184 ALA A C 1
ATOM 1535 O O . ALA A 1 184 ? -16.368 4.770 12.055 1.00 90.62 184 ALA A O 1
ATOM 1536 N N . ASN A 1 185 ? -17.143 6.292 13.508 1.00 85.75 185 ASN A N 1
ATOM 1537 C CA . ASN A 1 185 ? -18.556 6.005 13.251 1.00 85.75 185 ASN A CA 1
ATOM 1538 C C . ASN A 1 185 ? -18.960 6.401 11.819 1.00 85.75 185 ASN A C 1
ATOM 1540 O O . ASN A 1 185 ? -18.281 7.196 11.173 1.00 85.75 185 ASN A O 1
ATOM 1544 N N . GLU A 1 186 ? -20.089 5.877 11.333 1.00 75.44 186 GLU A N 1
ATOM 1545 C CA . GLU A 1 186 ? -20.555 6.107 9.954 1.00 75.44 186 GLU A CA 1
ATOM 1546 C C . GLU A 1 186 ? -20.678 7.592 9.571 1.00 75.44 186 GLU A C 1
ATOM 1548 O O . GLU A 1 186 ? -20.373 7.944 8.431 1.00 75.44 186 GLU A O 1
ATOM 1553 N N . ASP A 1 187 ? -21.069 8.446 10.521 1.00 80.56 187 ASP A N 1
ATOM 1554 C CA . ASP A 1 187 ? -21.348 9.872 10.303 1.00 80.56 187 ASP A CA 1
ATOM 1555 C C . ASP A 1 187 ? -20.204 10.806 10.749 1.00 80.56 187 ASP A C 1
ATOM 1557 O O . ASP A 1 187 ? -20.381 12.025 10.805 1.00 80.56 187 ASP A O 1
ATOM 1561 N N . GLU A 1 188 ? -19.034 10.261 11.100 1.00 84.00 188 GLU A N 1
ATOM 1562 C CA . GLU A 1 188 ? -17.934 11.024 11.697 1.00 84.00 188 GLU A CA 1
ATOM 1563 C C . GLU A 1 188 ? -16.637 10.844 10.900 1.00 84.00 188 GLU A C 1
ATOM 1565 O O . GLU A 1 188 ? -16.020 9.779 10.914 1.00 84.00 188 GLU A O 1
ATOM 1570 N N . GLU A 1 189 ? -16.209 11.900 10.199 1.00 86.62 189 GLU A N 1
ATOM 1571 C CA . GLU A 1 189 ? -14.916 11.894 9.512 1.00 86.62 189 GLU A CA 1
ATOM 1572 C C . GLU A 1 189 ? -13.774 11.815 10.545 1.00 86.62 189 GLU A C 1
ATOM 1574 O O . GLU A 1 189 ? -13.790 12.550 11.542 1.00 86.62 189 GLU A O 1
ATOM 1579 N N . PRO A 1 190 ? -12.767 10.950 10.332 1.00 89.88 190 PRO A N 1
ATOM 1580 C CA . PRO A 1 190 ? -11.649 10.842 11.248 1.00 89.88 190 PRO A CA 1
ATOM 1581 C C . PRO A 1 190 ? -10.815 12.119 11.352 1.00 89.88 190 PRO A C 1
ATOM 1583 O O . PRO A 1 190 ? -10.728 12.948 10.450 1.00 89.88 190 PRO A O 1
ATOM 1586 N N . VAL A 1 191 ? -10.102 12.218 12.467 1.00 86.12 191 VAL A N 1
ATOM 1587 C CA . VAL A 1 191 ? -9.137 13.277 12.759 1.00 86.12 191 VAL A CA 1
ATOM 1588 C C . VAL A 1 191 ? -7.742 12.680 12.892 1.00 86.12 191 VAL A C 1
ATOM 1590 O O . VAL A 1 191 ? -7.567 11.607 13.469 1.00 86.12 191 VAL A O 1
ATOM 1593 N N . ASP A 1 192 ? -6.735 13.400 12.397 1.00 84.06 192 ASP A N 1
ATOM 1594 C CA . ASP A 1 192 ? -5.362 12.896 12.246 1.00 84.06 192 ASP A CA 1
ATOM 1595 C C . ASP A 1 192 ? -4.749 12.324 13.530 1.00 84.06 192 ASP A C 1
ATOM 1597 O O . ASP A 1 192 ? -3.979 11.368 13.473 1.00 84.06 192 ASP A O 1
ATOM 1601 N N . TRP A 1 193 ? -5.101 12.862 14.699 1.00 83.19 193 TRP A N 1
ATOM 1602 C CA . TRP A 1 193 ? -4.559 12.389 15.975 1.00 83.19 193 TRP A CA 1
ATOM 1603 C C . TRP A 1 193 ? -5.041 10.980 16.361 1.00 83.19 193 TRP A C 1
ATOM 1605 O O . TRP A 1 193 ? -4.370 10.314 17.144 1.00 83.19 193 TRP A O 1
ATOM 1615 N N . ASN A 1 194 ? -6.169 10.511 15.811 1.00 83.81 194 ASN A N 1
ATOM 1616 C CA . ASN A 1 194 ? -6.677 9.152 16.024 1.00 83.81 194 ASN A CA 1
ATOM 1617 C C . ASN A 1 194 ? -6.309 8.196 14.873 1.00 83.81 194 ASN A C 1
ATOM 1619 O O . ASN A 1 194 ? -6.878 7.112 14.752 1.00 83.81 194 ASN A O 1
ATOM 1623 N N . SER A 1 195 ? -5.348 8.570 14.032 1.00 91.50 195 SER A N 1
ATOM 1624 C CA . SER A 1 195 ? -4.856 7.682 12.983 1.00 91.50 195 SER A CA 1
ATOM 1625 C C . SER A 1 195 ? -4.043 6.504 13.538 1.00 91.50 195 SER A C 1
ATOM 1627 O O . SER A 1 195 ? -3.572 6.502 14.684 1.00 91.50 195 SER A O 1
ATOM 1629 N N . ARG A 1 196 ? -3.917 5.469 12.713 1.00 93.62 196 ARG A N 1
ATOM 1630 C CA . ARG A 1 196 ? -3.038 4.312 12.871 1.00 93.62 196 ARG A CA 1
ATOM 1631 C C . ARG A 1 196 ? -2.225 4.152 11.594 1.00 93.62 196 ARG A C 1
ATOM 1633 O O . ARG A 1 196 ? -2.666 4.558 10.518 1.00 93.62 196 ARG A O 1
ATOM 1640 N N . GLU A 1 197 ? -1.064 3.534 11.722 1.00 94.38 197 GLU A N 1
ATOM 1641 C CA . GLU A 1 197 ? -0.281 3.101 10.570 1.00 94.38 197 GLU A CA 1
ATOM 1642 C C . GLU A 1 197 ? -0.658 1.653 10.259 1.00 94.38 197 GLU A C 1
ATOM 1644 O O . GLU A 1 197 ? -0.528 0.786 11.126 1.00 94.38 197 GLU A O 1
ATOM 1649 N N . LEU A 1 198 ? -1.173 1.415 9.055 1.00 95.81 198 LEU A N 1
ATOM 1650 C CA . LEU A 1 198 ? -1.314 0.084 8.481 1.00 95.81 198 LEU A CA 1
ATOM 1651 C C . LEU A 1 198 ? -0.049 -0.205 7.687 1.00 95.81 198 LEU A C 1
ATOM 1653 O O . LEU A 1 198 ? 0.249 0.499 6.725 1.00 95.81 198 LEU A O 1
ATOM 1657 N N . ASP A 1 199 ? 0.656 -1.243 8.092 1.00 94.00 199 ASP A N 1
ATOM 1658 C CA . ASP A 1 199 ? 1.879 -1.702 7.457 1.00 94.00 199 ASP A CA 1
ATOM 1659 C C . ASP A 1 199 ? 1.643 -3.087 6.847 1.00 94.00 199 ASP A C 1
ATOM 1661 O O . ASP A 1 199 ? 0.962 -3.924 7.444 1.00 94.00 199 ASP A O 1
ATOM 1665 N N . VAL A 1 200 ? 2.144 -3.301 5.632 1.00 93.31 200 VAL A N 1
ATOM 1666 C CA . VAL A 1 200 ? 1.980 -4.532 4.854 1.00 93.31 200 VAL A CA 1
ATOM 1667 C C . VAL A 1 200 ? 3.345 -5.005 4.379 1.00 93.31 200 VAL A C 1
ATOM 1669 O O . VAL A 1 200 ? 4.034 -4.298 3.649 1.00 93.31 200 VAL A O 1
ATOM 1672 N N . HIS A 1 201 ? 3.712 -6.231 4.733 1.00 90.69 201 HIS A N 1
ATOM 1673 C CA . HIS A 1 201 ? 4.951 -6.860 4.294 1.00 90.69 201 HIS A CA 1
ATOM 1674 C C . HIS A 1 201 ? 4.700 -7.699 3.042 1.00 90.69 201 HIS A C 1
ATOM 1676 O O . HIS A 1 201 ? 3.950 -8.676 3.081 1.00 90.69 201 HIS A O 1
ATOM 1682 N N . ILE A 1 202 ? 5.354 -7.341 1.944 1.00 85.44 202 ILE A N 1
ATOM 1683 C CA . ILE A 1 202 ? 5.191 -7.957 0.626 1.00 85.44 202 ILE A CA 1
ATOM 1684 C C . ILE A 1 202 ? 6.496 -8.656 0.243 1.00 85.44 202 ILE A C 1
ATOM 1686 O O . ILE A 1 202 ? 7.546 -8.024 0.272 1.00 85.44 202 ILE A O 1
ATOM 1690 N N . TRP A 1 203 ? 6.439 -9.934 -0.137 1.00 79.44 203 TRP A N 1
ATOM 1691 C CA . TRP A 1 203 ? 7.600 -10.756 -0.518 1.00 79.44 203 TRP A CA 1
ATOM 1692 C C . TRP A 1 203 ? 7.387 -11.512 -1.835 1.00 79.44 203 TRP A C 1
ATOM 1694 O O . TRP A 1 203 ? 6.228 -11.582 -2.313 1.00 79.44 203 TRP A O 1
#

Sequence (203 aa):
MFRWARKALGLLTGVECGYRHETFAQFLQFVGVGSETAREDACRMEHIVSEETVRQVCNFVNYGETFERVLRYTDLSYR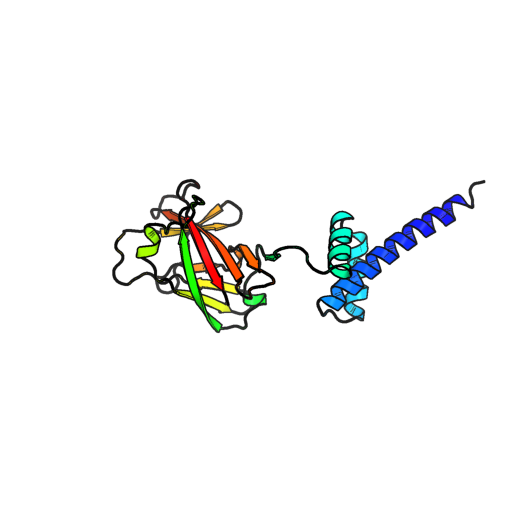YAPGDYVFLMGIYYMEKTYPRRFAREFHDFSQNIRLHVEEGKSWFELEIDPEPDSNLGCLWYKDQQKWIRAELHKGKPVIPSDVFEFSIQRQDPVIEGNALIAFANEDEEPVDWNSRELDVHIW

Foldseek 3Di:
DPPVVVVVVVVVVVVLLVLQLVLQLLLCVVVPHDNVVSNVVSNVDSVPDDPVVSVVSVCCSPPNDPDWDKDALDACLVPDPADKDKWFKFKFAPDPDVVTDGDLQRQQWDRIWMWGHDNPWIKIWTHGDPDGPDPQAFKWWAAPNATDTFDDDVHTGMDTQNQWIWIADPVDRKIKTWTKMAGDHPPDGDDPNRIIIMIITDD

Secondary structure (DSSP, 8-state):
--SSHHHHHHHHHHHHHHHHHHHHHHHHHHTT--HHHHHHHHHHHTTTS-HHHHHHHHHHHHH---S-EEE-S--GGGTS-SEEEEEEEEEEESS--SS--B-GGGGGEEEEEEEEEETTEEEEEEEEPSS-SS---EEEEEETTEEEEPEEETTEEEEEGGGSEEEE-SS--PEEEEEEEEEE-TT----GGG-EEEEEEE-

pLDDT: mean 80.3, std 16.32, range [29.06, 97.5]

Radius of gyration: 23.43 Å; chains: 1; bounding box: 56×56×56 Å